Protein AF-A0A109JKJ8-F1 (afdb_monomer_lite)

Structure (mmCIF, N/CA/C/O backbone):
data_AF-A0A109JKJ8-F1
#
_entry.id   AF-A0A109JKJ8-F1
#
loop_
_atom_site.group_PDB
_atom_site.id
_atom_site.type_symbol
_atom_site.label_atom_id
_atom_site.label_alt_id
_atom_site.label_comp_id
_atom_site.label_asym_id
_atom_site.label_entity_id
_atom_site.label_seq_id
_atom_site.pdbx_PDB_ins_code
_atom_site.Cartn_x
_atom_site.Cartn_y
_atom_site.Cartn_z
_atom_site.occupancy
_atom_site.B_iso_or_equiv
_atom_site.auth_seq_id
_atom_site.auth_comp_id
_atom_site.auth_asym_id
_atom_site.auth_atom_id
_atom_site.pdbx_PDB_model_num
ATOM 1 N N . MET A 1 1 ? 55.356 -1.704 12.816 1.00 37.78 1 MET A N 1
ATOM 2 C CA . MET A 1 1 ? 54.574 -0.526 12.388 1.00 37.78 1 MET A CA 1
ATOM 3 C C . MET A 1 1 ? 53.367 -1.052 11.629 1.00 37.78 1 MET A C 1
ATOM 5 O O . MET A 1 1 ? 53.524 -1.443 10.485 1.00 37.78 1 MET A O 1
ATOM 9 N N . ASN A 1 2 ? 52.221 -1.186 12.303 1.00 32.44 2 ASN A N 1
ATOM 10 C CA . ASN A 1 2 ? 50.977 -1.665 11.695 1.00 32.44 2 ASN A CA 1
ATOM 11 C C . ASN A 1 2 ? 50.071 -0.460 11.459 1.00 32.44 2 ASN A C 1
ATOM 13 O O . ASN A 1 2 ? 49.594 0.146 12.419 1.00 32.44 2 ASN A O 1
ATOM 17 N N . GLU A 1 3 ? 49.855 -0.112 10.195 1.00 33.94 3 GLU A N 1
ATOM 18 C CA . GLU A 1 3 ? 48.839 0.861 9.819 1.00 33.94 3 GLU A CA 1
ATOM 19 C C . GLU A 1 3 ? 47.451 0.246 10.005 1.00 33.94 3 GLU A C 1
ATOM 21 O O . GLU A 1 3 ? 47.093 -0.778 9.423 1.00 33.94 3 GLU A O 1
ATOM 26 N N . ILE A 1 4 ? 46.676 0.888 10.873 1.00 39.47 4 ILE A N 1
ATOM 27 C CA . ILE A 1 4 ? 45.258 0.631 11.083 1.00 39.47 4 ILE A CA 1
ATOM 28 C C . ILE A 1 4 ? 44.526 1.108 9.827 1.00 39.47 4 ILE A C 1
ATOM 30 O O . ILE A 1 4 ? 44.371 2.310 9.607 1.00 39.47 4 ILE A O 1
ATOM 34 N N . ILE A 1 5 ? 44.055 0.166 9.012 1.00 39.09 5 ILE A N 1
ATOM 35 C CA . ILE A 1 5 ? 43.122 0.455 7.923 1.00 39.09 5 ILE A CA 1
ATOM 36 C C . ILE A 1 5 ? 41.800 0.899 8.563 1.00 39.09 5 ILE A C 1
ATOM 38 O O . ILE A 1 5 ? 41.065 0.096 9.140 1.00 39.09 5 ILE A O 1
ATOM 42 N N . LYS A 1 6 ? 41.513 2.203 8.499 1.00 33.84 6 LYS A N 1
ATOM 43 C CA . LYS A 1 6 ? 40.211 2.770 8.874 1.00 33.84 6 LYS A CA 1
ATOM 44 C C . LYS A 1 6 ? 39.132 2.270 7.899 1.00 33.84 6 LYS A C 1
ATOM 46 O O . LYS A 1 6 ? 39.390 2.234 6.697 1.00 33.84 6 LYS A O 1
ATOM 51 N N . PRO A 1 7 ? 37.922 1.929 8.375 1.00 37.66 7 PRO A N 1
ATOM 52 C CA . PRO A 1 7 ? 36.816 1.586 7.493 1.00 37.66 7 PRO A CA 1
ATOM 53 C C . PRO A 1 7 ? 36.375 2.821 6.694 1.00 37.66 7 PRO A C 1
ATOM 55 O O . PRO A 1 7 ? 36.112 3.882 7.259 1.00 37.66 7 PRO A O 1
ATOM 58 N N . ASP A 1 8 ? 36.317 2.659 5.373 1.00 34.94 8 ASP A N 1
ATOM 59 C CA . ASP A 1 8 ? 35.922 3.684 4.411 1.00 34.94 8 ASP A CA 1
ATOM 60 C C . ASP A 1 8 ? 34.455 4.108 4.625 1.00 34.94 8 ASP A C 1
ATOM 62 O O . ASP A 1 8 ? 33.538 3.285 4.723 1.00 34.94 8 ASP A O 1
ATOM 66 N N . ALA A 1 9 ? 34.236 5.420 4.705 1.00 41.25 9 ALA A N 1
ATOM 67 C CA . ALA A 1 9 ? 32.969 6.081 5.000 1.00 41.25 9 ALA A CA 1
ATOM 68 C C . ALA A 1 9 ? 32.065 6.169 3.757 1.00 41.25 9 ALA A C 1
ATOM 70 O O . ALA A 1 9 ? 31.588 7.241 3.383 1.00 41.25 9 ALA A O 1
ATOM 71 N N . ARG A 1 10 ? 31.813 5.038 3.087 1.00 37.16 10 ARG A N 1
ATOM 72 C CA . ARG A 1 10 ? 30.913 4.971 1.923 1.00 37.16 10 ARG A CA 1
ATOM 73 C C . ARG A 1 10 ? 29.751 4.022 2.183 1.00 37.16 10 ARG A C 1
ATOM 75 O O . ARG A 1 10 ? 29.852 2.807 2.018 1.00 37.16 10 ARG A O 1
ATOM 82 N N . GLY A 1 11 ? 28.616 4.615 2.561 1.00 41.53 11 GLY A N 1
ATOM 83 C CA . GLY A 1 11 ? 27.322 3.974 2.810 1.00 41.53 11 GLY A CA 1
ATOM 84 C C . GLY A 1 11 ? 26.803 3.132 1.639 1.00 41.53 11 GLY A C 1
ATOM 85 O O . GLY A 1 11 ? 26.003 3.579 0.818 1.00 41.53 11 GLY A O 1
ATOM 86 N N . THR A 1 12 ? 27.235 1.876 1.583 1.00 38.34 12 THR A N 1
ATOM 87 C CA . THR A 1 12 ? 26.863 0.913 0.534 1.00 38.34 12 THR A CA 1
ATOM 88 C C . THR A 1 12 ? 26.127 -0.320 1.063 1.00 38.34 12 THR A C 1
ATOM 90 O O . THR A 1 12 ? 25.851 -1.232 0.293 1.00 38.34 12 THR A O 1
ATOM 93 N N . ARG A 1 13 ? 25.701 -0.344 2.337 1.00 38.31 13 ARG A N 1
ATOM 94 C CA . ARG A 1 13 ? 25.023 -1.518 2.929 1.00 38.31 13 ARG A CA 1
ATOM 95 C C . ARG A 1 13 ? 23.485 -1.519 2.959 1.00 38.31 13 ARG A C 1
ATOM 97 O O . ARG A 1 13 ? 22.926 -2.548 3.299 1.00 38.31 13 ARG A O 1
ATOM 104 N N . ASN A 1 14 ? 22.780 -0.468 2.520 1.00 46.25 14 ASN A N 1
ATOM 105 C CA . ASN A 1 14 ? 21.317 -0.370 2.737 1.00 46.25 14 ASN A CA 1
ATOM 106 C C . ASN A 1 14 ? 20.405 -0.421 1.492 1.00 46.25 14 ASN A C 1
ATOM 108 O O . ASN A 1 14 ? 19.210 -0.173 1.607 1.00 46.25 14 ASN A O 1
ATOM 112 N N . ARG A 1 15 ? 20.899 -0.731 0.286 1.00 47.53 15 ARG A N 1
ATOM 113 C CA . ARG A 1 15 ? 20.090 -0.521 -0.942 1.00 47.53 15 ARG A CA 1
ATOM 114 C C . ARG A 1 15 ? 19.069 -1.627 -1.246 1.00 47.53 15 ARG A C 1
ATOM 116 O O . ARG A 1 15 ? 17.984 -1.318 -1.725 1.00 47.53 15 ARG A O 1
ATOM 123 N N . GLY A 1 16 ? 19.388 -2.886 -0.934 1.00 47.88 16 GLY A N 1
ATOM 124 C CA . GLY A 1 16 ? 18.454 -4.019 -1.047 1.00 47.88 16 GLY A CA 1
ATOM 125 C C . GLY A 1 16 ? 17.592 -4.235 0.203 1.00 47.88 16 GLY A C 1
ATOM 126 O O . GLY A 1 16 ? 16.450 -4.675 0.092 1.00 47.88 16 GLY A O 1
ATOM 127 N N . ALA A 1 17 ? 18.111 -3.859 1.378 1.00 55.38 17 ALA A N 1
ATOM 128 C CA . ALA A 1 17 ? 17.444 -4.036 2.669 1.00 55.38 17 ALA A CA 1
ATOM 129 C C . ALA A 1 17 ? 16.080 -3.333 2.720 1.00 55.38 17 ALA A C 1
ATOM 131 O O . ALA A 1 17 ? 15.092 -3.918 3.140 1.00 55.38 17 ALA A O 1
ATOM 132 N N . VAL A 1 18 ? 15.995 -2.125 2.163 1.00 56.38 18 VAL A N 1
ATOM 133 C CA . VAL A 1 18 ? 14.793 -1.288 2.233 1.00 56.38 18 VAL A CA 1
ATOM 134 C C . VAL A 1 18 ? 13.631 -1.827 1.383 1.00 56.38 18 VAL A C 1
ATOM 136 O O . VAL A 1 18 ? 12.467 -1.709 1.759 1.00 56.38 18 VAL A O 1
ATOM 139 N N . SER A 1 19 ? 13.917 -2.465 0.241 1.00 62.12 19 SER A N 1
ATOM 140 C CA . SER A 1 19 ? 12.878 -3.130 -0.562 1.00 62.12 19 SER A CA 1
ATOM 141 C C . SER A 1 19 ? 12.380 -4.405 0.126 1.00 62.12 19 SER A C 1
ATOM 143 O O . SER A 1 19 ? 11.178 -4.665 0.144 1.00 62.12 19 SER A O 1
ATOM 145 N N . VAL A 1 20 ? 13.291 -5.165 0.742 1.00 67.06 20 VAL A N 1
ATOM 146 C CA . VAL A 1 20 ? 12.973 -6.384 1.501 1.00 67.06 20 VAL A CA 1
ATOM 147 C C . VAL A 1 20 ? 12.171 -6.063 2.763 1.00 67.06 20 VAL A C 1
ATOM 149 O O . VAL A 1 20 ? 11.206 -6.766 3.057 1.00 67.06 20 VAL A O 1
ATOM 152 N N . GLU A 1 21 ? 12.499 -4.981 3.466 1.00 71.56 21 GLU A N 1
ATOM 153 C CA . GLU A 1 21 ? 11.750 -4.490 4.626 1.00 71.56 21 GLU A CA 1
ATOM 154 C C . GLU A 1 21 ? 10.317 -4.123 4.250 1.00 71.56 21 GLU A C 1
ATOM 156 O O . GLU A 1 21 ? 9.385 -4.629 4.867 1.00 71.56 21 GLU A O 1
ATOM 161 N N . LEU A 1 22 ? 10.116 -3.337 3.187 1.00 69.50 22 LEU A N 1
ATOM 162 C CA . LEU A 1 22 ? 8.772 -2.978 2.722 1.00 69.50 22 LEU A CA 1
ATOM 163 C C . LEU A 1 22 ? 7.962 -4.206 2.300 1.00 69.50 22 LEU A C 1
ATOM 165 O O . LEU A 1 22 ? 6.788 -4.320 2.635 1.00 69.50 22 LEU A O 1
ATOM 169 N N . ILE A 1 23 ? 8.590 -5.160 1.616 1.00 71.94 23 ILE A N 1
ATOM 170 C CA . ILE A 1 23 ? 7.959 -6.429 1.241 1.00 71.94 23 ILE A CA 1
ATOM 171 C C . ILE A 1 23 ? 7.540 -7.232 2.478 1.00 71.94 23 ILE A C 1
ATOM 173 O O . ILE A 1 23 ? 6.416 -7.733 2.541 1.00 71.94 23 ILE A O 1
ATOM 177 N N . THR A 1 24 ? 8.435 -7.344 3.456 1.00 75.88 24 THR A N 1
ATOM 178 C CA . THR A 1 24 ? 8.184 -8.049 4.716 1.00 75.88 24 THR A CA 1
ATOM 179 C C . THR A 1 24 ? 7.085 -7.349 5.506 1.00 75.88 24 THR A C 1
ATOM 181 O O . THR A 1 24 ? 6.214 -8.005 6.071 1.00 75.88 24 THR A O 1
ATOM 184 N N . MET A 1 25 ? 7.053 -6.017 5.475 1.00 70.50 25 MET A N 1
ATOM 185 C CA . MET A 1 25 ? 5.988 -5.220 6.065 1.00 70.50 25 MET A CA 1
ATOM 186 C C . MET A 1 25 ? 4.647 -5.443 5.373 1.00 70.50 25 MET A C 1
ATOM 188 O O . MET A 1 25 ? 3.661 -5.580 6.081 1.00 70.50 25 MET A O 1
ATOM 192 N N . VAL A 1 26 ? 4.574 -5.546 4.039 1.00 69.62 26 VAL A N 1
ATOM 193 C CA . VAL A 1 26 ? 3.322 -5.900 3.334 1.00 69.62 26 VAL A CA 1
ATOM 194 C C . VAL A 1 26 ? 2.861 -7.300 3.721 1.00 69.62 26 VAL A C 1
ATOM 196 O O . VAL A 1 26 ? 1.683 -7.513 3.978 1.00 69.62 26 VAL A O 1
ATOM 199 N N . GLN A 1 27 ? 3.772 -8.270 3.792 1.00 74.06 27 GLN A N 1
ATOM 200 C CA . GLN A 1 27 ? 3.423 -9.640 4.177 1.00 74.06 27 GLN A CA 1
ATOM 201 C C . GLN A 1 27 ? 2.948 -9.717 5.633 1.00 74.06 27 GLN A C 1
ATOM 203 O O . GLN A 1 27 ? 1.915 -10.326 5.908 1.00 74.06 27 GLN A O 1
ATOM 208 N N . SER A 1 28 ? 3.644 -9.030 6.540 1.00 69.44 28 SER A N 1
ATOM 209 C CA . SER A 1 28 ? 3.251 -8.882 7.942 1.00 69.44 28 SER A CA 1
ATOM 210 C C . SER A 1 28 ? 1.915 -8.147 8.067 1.00 69.44 28 SER A C 1
ATOM 212 O O . SER A 1 28 ? 1.028 -8.602 8.781 1.00 69.44 28 SER A O 1
ATOM 214 N N . ALA A 1 29 ? 1.709 -7.075 7.299 1.00 64.81 29 ALA A N 1
ATOM 215 C CA . ALA A 1 29 ? 0.446 -6.352 7.214 1.00 64.81 29 ALA A CA 1
ATOM 216 C C . ALA A 1 29 ? -0.676 -7.240 6.686 1.00 64.81 29 ALA A C 1
ATOM 218 O O . ALA A 1 29 ? -1.778 -7.198 7.208 1.00 64.81 29 ALA A O 1
ATOM 219 N N . ARG A 1 30 ? -0.422 -8.093 5.697 1.00 66.62 30 ARG A N 1
ATOM 220 C CA . ARG A 1 30 ? -1.420 -9.033 5.189 1.00 66.62 30 ARG A CA 1
ATOM 221 C C . ARG A 1 30 ? -1.788 -10.069 6.249 1.00 66.62 30 ARG A C 1
ATOM 223 O O . ARG A 1 30 ? -2.969 -10.267 6.504 1.00 66.62 30 ARG A O 1
ATOM 230 N N . GLN A 1 31 ? -0.808 -10.671 6.919 1.00 69.00 31 GLN A N 1
ATOM 231 C CA . GLN A 1 31 ? -1.043 -11.649 7.987 1.00 69.00 31 GLN A CA 1
ATOM 232 C C . GLN A 1 31 ? -1.769 -11.032 9.192 1.00 69.00 31 GLN A C 1
ATOM 234 O O . GLN A 1 31 ? -2.721 -11.614 9.712 1.00 69.00 31 GLN A O 1
ATOM 239 N N . LYS A 1 32 ? -1.366 -9.828 9.606 1.00 65.69 32 LYS A N 1
ATOM 240 C CA . LYS A 1 32 ? -2.006 -9.087 10.699 1.00 65.69 32 LYS A CA 1
ATOM 241 C C . LYS A 1 32 ? -3.366 -8.541 10.295 1.00 65.69 32 LYS A C 1
ATOM 243 O O . LYS A 1 32 ? -4.270 -8.552 11.116 1.00 65.69 32 LYS A O 1
ATOM 248 N N . SER A 1 33 ? -3.548 -8.147 9.035 1.00 57.25 33 SER A N 1
ATOM 249 C CA . SER A 1 33 ? -4.863 -7.829 8.487 1.00 57.25 33 SER A CA 1
ATOM 250 C C . SER A 1 33 ? -5.756 -9.047 8.558 1.00 57.25 33 SER A C 1
ATOM 252 O O . SER A 1 33 ? -6.855 -8.872 9.027 1.00 57.25 33 SER A O 1
ATOM 254 N N . TYR A 1 34 ? -5.316 -10.260 8.206 1.00 60.22 34 TYR A N 1
ATOM 255 C CA . TYR A 1 34 ? -6.143 -11.464 8.375 1.00 60.22 34 TYR A CA 1
ATOM 256 C C . TYR A 1 34 ? -6.543 -11.714 9.839 1.00 60.22 34 TYR A C 1
ATOM 258 O O . TYR A 1 34 ? -7.679 -12.102 10.112 1.00 60.22 34 TYR A O 1
ATOM 266 N N . TRP A 1 35 ? -5.641 -11.435 10.782 1.00 54.84 35 TRP A N 1
ATOM 267 C CA . TRP A 1 35 ? -5.928 -11.484 12.220 1.00 54.84 35 TRP A CA 1
ATOM 268 C C . TRP A 1 35 ? -6.951 -10.428 12.666 1.00 54.84 35 TRP A C 1
ATOM 270 O O . TRP A 1 35 ? -7.877 -10.737 13.410 1.00 54.84 35 TRP A O 1
ATOM 280 N N . VAL A 1 36 ? -6.830 -9.198 12.162 1.00 55.62 36 VAL A N 1
ATOM 281 C CA . VAL A 1 36 ? -7.806 -8.111 12.358 1.00 55.62 36 VAL A CA 1
ATOM 282 C C . VAL A 1 36 ? -9.098 -8.385 11.560 1.00 55.62 36 VAL A C 1
ATOM 284 O O . VAL A 1 36 ? -10.181 -7.960 11.947 1.00 55.62 36 VAL A O 1
ATOM 287 N N . SER A 1 37 ? -9.030 -9.145 10.469 1.00 53.09 37 SER A N 1
ATOM 288 C CA . SER A 1 37 ? -10.119 -9.357 9.521 1.00 53.09 37 SER A CA 1
ATOM 289 C C . SER A 1 37 ? -11.220 -10.233 10.099 1.00 53.09 37 SER A C 1
ATOM 291 O O . SER A 1 37 ? -12.391 -9.890 10.034 1.00 53.09 37 SER A O 1
ATOM 293 N N . SER A 1 38 ? -10.889 -11.366 10.709 1.00 53.62 38 SER A N 1
ATOM 294 C CA . SER A 1 38 ? -11.935 -12.358 11.000 1.00 53.62 38 SER A CA 1
ATOM 295 C C . SER A 1 38 ? -12.877 -11.969 12.151 1.00 53.62 38 SER A C 1
ATOM 297 O O . SER A 1 38 ? -14.026 -12.408 12.166 1.00 53.62 38 SER A O 1
ATOM 299 N N . ARG A 1 39 ? -12.436 -11.123 13.095 1.00 49.81 39 ARG A N 1
ATOM 300 C CA . ARG A 1 39 ? -13.266 -10.647 14.223 1.00 49.81 39 ARG A CA 1
ATOM 301 C C . ARG A 1 39 ? -13.565 -9.149 14.171 1.00 49.81 39 ARG A C 1
ATOM 303 O O . ARG A 1 39 ? -14.730 -8.762 14.193 1.00 49.81 39 ARG A O 1
ATOM 310 N N . LEU A 1 40 ? -12.543 -8.309 14.005 1.00 52.91 40 LEU A N 1
ATOM 311 C CA . LEU A 1 40 ? -12.707 -6.853 13.966 1.00 52.91 40 LEU A CA 1
ATOM 312 C C . LEU A 1 40 ? -13.311 -6.352 12.641 1.00 52.91 40 LEU A C 1
ATOM 314 O O . LEU A 1 40 ? -13.981 -5.331 12.669 1.00 52.91 40 LEU A O 1
ATOM 318 N N . GLN A 1 41 ? -13.165 -7.025 11.490 1.00 53.44 41 GLN A N 1
ATOM 319 C CA . GLN A 1 41 ? -13.802 -6.575 10.229 1.00 53.44 41 GLN A CA 1
ATOM 320 C C . GLN A 1 41 ? -15.313 -6.818 10.228 1.00 53.44 41 GLN A C 1
ATOM 322 O O . GLN A 1 41 ? -16.064 -5.941 9.808 1.00 53.44 41 GLN A O 1
ATOM 327 N N . ASN A 1 42 ? -15.776 -7.938 10.789 1.00 49.28 42 ASN A N 1
ATOM 328 C CA . ASN A 1 42 ? -17.211 -8.179 10.962 1.00 49.28 42 ASN A CA 1
ATOM 329 C C . ASN A 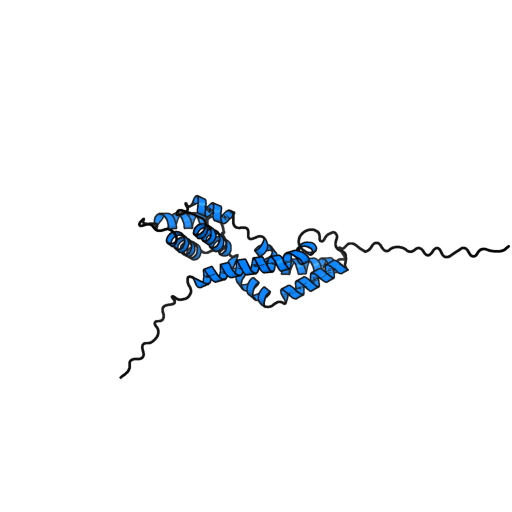1 42 ? -17.860 -7.119 11.871 1.00 49.28 42 ASN A C 1
ATOM 331 O O . ASN A 1 42 ? -18.967 -6.664 11.588 1.00 49.28 42 ASN A O 1
ATOM 335 N N . CYS A 1 43 ? -17.143 -6.654 12.900 1.00 48.38 43 CYS A N 1
ATOM 336 C CA . CYS A 1 43 ? -17.644 -5.624 13.809 1.00 48.38 43 CYS A CA 1
ATOM 337 C C . CYS A 1 43 ? -17.378 -4.178 13.359 1.00 48.38 43 CYS A C 1
ATOM 339 O O . CYS A 1 43 ? -18.149 -3.302 13.718 1.00 48.38 43 CYS A O 1
ATOM 341 N N . LEU A 1 44 ? -16.307 -3.883 12.611 1.00 53.22 44 LEU A N 1
ATOM 342 C CA . LEU A 1 44 ? -15.863 -2.506 12.320 1.00 53.22 44 LEU A CA 1
ATOM 343 C C . LEU A 1 44 ? -15.980 -2.088 10.852 1.00 53.22 44 LEU A C 1
ATOM 345 O O . LEU A 1 44 ? -15.839 -0.897 10.573 1.00 53.22 44 LEU A O 1
ATOM 349 N N . MET A 1 45 ? -16.159 -3.017 9.907 1.00 51.62 45 MET A N 1
ATOM 350 C CA . MET A 1 45 ? -15.990 -2.705 8.481 1.00 51.62 45 MET A CA 1
ATOM 351 C C . MET A 1 45 ? -17.253 -2.717 7.631 1.00 51.62 45 MET A C 1
ATOM 353 O O . MET A 1 45 ? -17.248 -1.986 6.648 1.00 51.62 45 MET A O 1
ATOM 357 N N . GLU A 1 46 ? -18.319 -3.453 7.970 1.00 50.25 46 GLU A N 1
ATOM 358 C CA . GLU A 1 46 ? -19.447 -3.553 7.022 1.00 50.25 46 GLU A CA 1
ATOM 359 C C . GLU A 1 46 ? -20.863 -3.415 7.593 1.00 50.25 46 GLU A C 1
ATOM 361 O O . GLU A 1 46 ? -21.737 -3.024 6.825 1.00 50.25 46 GLU A O 1
ATOM 366 N N . ARG A 1 47 ? -21.145 -3.662 8.885 1.00 51.38 47 ARG A N 1
ATOM 367 C CA . ARG A 1 47 ? -22.535 -3.603 9.413 1.00 51.38 47 ARG A CA 1
ATOM 368 C C . ARG A 1 47 ? -22.648 -3.222 10.891 1.00 51.38 47 ARG A C 1
ATOM 370 O O . ARG A 1 47 ? -23.238 -3.933 11.701 1.00 51.38 47 ARG A O 1
ATOM 377 N N . THR A 1 48 ? -22.057 -2.094 11.271 1.00 53.09 48 THR A N 1
ATOM 378 C CA . THR A 1 48 ? -22.142 -1.596 12.657 1.00 53.09 48 THR A CA 1
ATOM 379 C C . THR A 1 48 ? -23.554 -1.133 13.047 1.00 53.09 48 THR A C 1
ATOM 381 O O . THR A 1 48 ? -23.859 -0.995 14.225 1.00 53.09 48 THR A O 1
ATOM 384 N N . ASP A 1 49 ? -24.437 -0.878 12.085 1.00 57.91 49 ASP A N 1
ATOM 385 C CA . ASP A 1 49 ? -25.854 -0.513 12.241 1.00 57.91 49 ASP A CA 1
ATOM 386 C C . ASP A 1 49 ? -26.714 -1.589 12.929 1.00 57.91 49 ASP A C 1
ATOM 388 O O . ASP A 1 49 ? -27.800 -1.281 13.412 1.00 57.91 49 ASP A O 1
ATOM 392 N N . ARG A 1 50 ? -26.229 -2.834 13.027 1.00 64.19 50 ARG A N 1
ATOM 393 C CA . ARG A 1 50 ? -26.986 -3.964 13.597 1.00 64.19 50 ARG A CA 1
ATOM 394 C C . ARG A 1 50 ? -26.382 -4.564 14.864 1.00 64.19 50 ARG A C 1
ATOM 396 O O . ARG A 1 50 ? -26.877 -5.585 15.337 1.00 64.19 50 ARG A O 1
ATOM 403 N N . LEU A 1 51 ? -25.320 -3.962 15.393 1.00 71.31 51 LEU A N 1
ATOM 404 C CA . LEU A 1 51 ? -24.616 -4.503 16.552 1.00 71.31 51 LEU A CA 1
ATOM 405 C C . LEU A 1 51 ? -25.309 -4.113 17.857 1.00 71.31 51 LEU A C 1
ATOM 407 O O . LEU A 1 51 ? -25.827 -3.002 18.008 1.00 71.31 51 LEU A O 1
ATOM 411 N N . ARG A 1 52 ? -25.293 -5.044 18.807 1.00 79.12 52 ARG A N 1
ATOM 412 C CA . ARG A 1 52 ? -25.721 -4.844 20.192 1.00 79.12 52 ARG A CA 1
ATOM 413 C C . ARG A 1 52 ? -24.624 -4.140 20.981 1.00 79.12 52 ARG A C 1
ATOM 415 O O . ARG A 1 52 ? -23.445 -4.197 20.638 1.00 79.12 52 ARG A O 1
ATOM 422 N N . GLU A 1 53 ? -25.000 -3.559 22.114 1.00 83.38 53 GLU A N 1
ATOM 423 C CA . GLU A 1 53 ? -24.058 -2.881 23.010 1.00 83.38 53 GLU A CA 1
ATOM 424 C C . GLU A 1 53 ? -22.860 -3.761 23.417 1.00 83.38 53 GLU A C 1
ATOM 426 O O . GLU A 1 53 ? -21.710 -3.325 23.377 1.00 83.38 53 GLU A O 1
ATOM 431 N N . SER A 1 54 ? -23.120 -5.022 23.775 1.00 81.56 54 SER A N 1
ATOM 432 C CA . SER A 1 54 ? -22.081 -5.988 24.162 1.00 81.56 54 SER A CA 1
ATOM 433 C C . SER A 1 54 ? -21.076 -6.262 23.039 1.00 81.56 54 SER A C 1
ATOM 435 O O . SER A 1 54 ? -19.878 -6.376 23.297 1.00 81.56 54 SER A O 1
ATOM 437 N N . GLU A 1 55 ? -21.539 -6.295 21.790 1.00 79.06 55 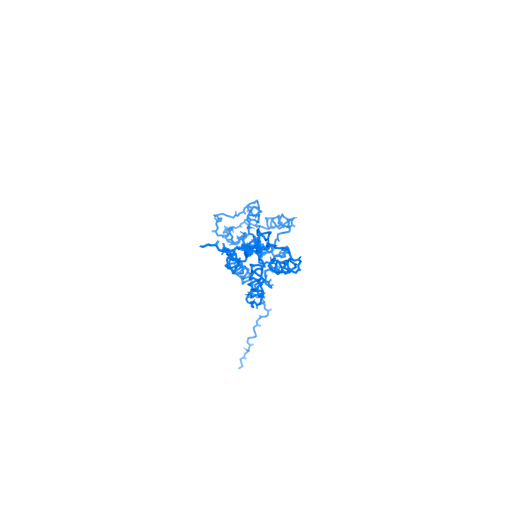GLU A N 1
ATOM 438 C CA . GLU A 1 55 ? -20.707 -6.521 20.607 1.00 79.06 55 GLU A CA 1
ATOM 439 C C . GLU A 1 55 ? -19.844 -5.293 20.302 1.00 79.06 55 GLU A C 1
ATOM 441 O O . GLU A 1 55 ? -18.657 -5.433 20.007 1.00 79.06 55 GLU A O 1
ATOM 446 N N . LEU A 1 56 ? -20.395 -4.083 20.462 1.00 78.81 56 LEU A N 1
ATOM 447 C CA . LEU A 1 56 ? -19.627 -2.840 20.342 1.00 78.81 56 LEU A CA 1
ATOM 448 C C . LEU A 1 56 ? -18.537 -2.742 21.414 1.00 78.81 56 LEU A C 1
ATOM 450 O O . LEU A 1 56 ? -17.397 -2.408 21.098 1.00 78.81 56 LEU A O 1
ATOM 454 N N . ARG A 1 57 ? -18.856 -3.072 22.672 1.00 83.94 57 ARG A N 1
ATOM 455 C CA . ARG A 1 57 ? -17.873 -3.098 23.769 1.00 83.94 57 ARG A CA 1
ATOM 456 C C . ARG A 1 57 ? -16.763 -4.119 23.511 1.00 83.94 57 ARG A C 1
ATOM 458 O O . ARG A 1 57 ? -15.593 -3.790 23.695 1.00 83.94 57 ARG A O 1
ATOM 465 N N . SER A 1 58 ? -17.111 -5.316 23.033 1.00 82.12 58 SER A N 1
ATOM 466 C CA . SER A 1 58 ? -16.129 -6.341 22.648 1.00 82.12 58 SER A CA 1
ATOM 467 C C . SER A 1 58 ? -15.222 -5.850 21.518 1.00 82.12 58 SER A C 1
ATOM 469 O O . SER A 1 58 ? -14.004 -5.990 21.599 1.00 82.12 58 SER A O 1
ATOM 471 N N . ALA A 1 59 ? -15.792 -5.208 20.493 1.00 78.06 59 ALA A N 1
ATOM 472 C CA . ALA A 1 59 ? -15.033 -4.669 19.368 1.00 78.06 59 ALA A CA 1
ATOM 473 C C . ALA A 1 59 ? -14.076 -3.537 19.780 1.00 78.06 59 ALA A C 1
ATOM 475 O O . ALA A 1 59 ? -12.958 -3.466 19.270 1.00 78.06 59 ALA A O 1
ATOM 476 N N . ILE A 1 60 ? -14.483 -2.669 20.714 1.00 84.00 60 ILE A N 1
ATOM 477 C CA . ILE A 1 60 ? -13.602 -1.636 21.280 1.00 84.00 60 ILE A CA 1
ATOM 478 C C . ILE A 1 60 ? -12.436 -2.291 22.017 1.00 84.00 60 ILE A C 1
ATOM 480 O O . ILE A 1 60 ? -11.294 -1.951 21.731 1.00 84.00 60 ILE A O 1
ATOM 484 N N . ALA A 1 61 ? -12.706 -3.248 22.908 1.00 85.06 61 ALA A N 1
ATOM 485 C CA . ALA A 1 61 ? -11.669 -3.905 23.700 1.00 85.06 61 ALA A CA 1
ATOM 486 C C . ALA A 1 61 ? -10.640 -4.638 22.821 1.00 85.06 61 ALA A C 1
ATOM 488 O O . ALA A 1 61 ? -9.434 -4.488 23.016 1.00 85.06 61 ALA A O 1
ATOM 489 N N . GLU A 1 62 ? -11.098 -5.381 21.810 1.00 81.56 62 GLU A N 1
ATOM 490 C CA . GLU A 1 62 ? -10.215 -6.054 20.850 1.00 81.56 62 GLU A CA 1
ATOM 491 C C . GLU A 1 62 ? -9.406 -5.053 20.013 1.00 81.56 62 GLU A C 1
ATOM 493 O O . GLU A 1 62 ? -8.208 -5.241 19.786 1.00 81.56 62 GLU A O 1
ATOM 498 N N . GLY A 1 63 ? -10.046 -3.966 19.576 1.00 80.81 63 GLY A N 1
ATOM 499 C CA . GLY A 1 63 ? -9.391 -2.896 18.835 1.00 80.81 63 GLY A CA 1
ATOM 500 C C . GLY A 1 63 ? -8.311 -2.206 19.664 1.00 80.81 63 GLY A C 1
ATOM 501 O O . GLY A 1 63 ? -7.187 -2.054 19.195 1.00 80.81 63 GLY A O 1
ATOM 502 N N . GLU A 1 64 ? -8.612 -1.839 20.908 1.00 86.44 64 GLU A N 1
ATOM 503 C CA . GLU A 1 64 ? -7.670 -1.201 21.833 1.00 86.44 64 GLU A CA 1
ATOM 504 C C . GLU A 1 64 ? -6.505 -2.126 22.197 1.00 86.44 64 GLU A C 1
ATOM 506 O O . GLU A 1 64 ? -5.361 -1.672 22.205 1.00 86.44 64 GLU A O 1
ATOM 511 N N . ALA A 1 65 ? -6.751 -3.424 22.394 1.00 84.19 65 ALA A N 1
ATOM 512 C CA . ALA A 1 65 ? -5.688 -4.406 22.602 1.00 84.19 65 ALA A CA 1
ATOM 513 C C . ALA A 1 65 ? -4.728 -4.477 21.401 1.00 84.19 65 ALA A C 1
ATOM 515 O O . ALA A 1 65 ? -3.511 -4.548 21.574 1.00 84.19 65 ALA A O 1
ATOM 516 N N . MET A 1 66 ? -5.257 -4.398 20.175 1.00 81.44 66 MET A N 1
ATOM 517 C CA . MET A 1 66 ? -4.436 -4.358 18.963 1.00 81.44 66 MET A CA 1
ATOM 518 C C . MET A 1 66 ? -3.672 -3.036 18.829 1.00 81.44 66 MET A C 1
ATOM 520 O O . MET A 1 66 ? -2.494 -3.042 18.479 1.00 81.44 66 MET A O 1
ATOM 524 N N . LEU A 1 67 ? -4.304 -1.902 19.143 1.00 84.50 67 LEU A N 1
ATOM 525 C CA . LEU A 1 67 ? -3.631 -0.601 19.160 1.00 84.50 67 LEU A CA 1
ATOM 526 C C . LEU A 1 67 ? -2.523 -0.548 20.224 1.00 84.50 67 LEU A C 1
ATOM 528 O O . LEU A 1 67 ? -1.502 0.091 19.994 1.00 84.50 67 LEU A O 1
ATOM 532 N N . ALA A 1 68 ? -2.680 -1.231 21.357 1.00 84.75 68 ALA A N 1
ATOM 533 C CA . ALA A 1 68 ? -1.656 -1.324 22.397 1.00 84.75 68 ALA A CA 1
ATOM 534 C C . ALA A 1 68 ? -0.503 -2.284 22.040 1.00 84.75 68 ALA A C 1
ATOM 536 O O . ALA A 1 68 ? 0.546 -2.251 22.680 1.00 84.75 68 ALA A O 1
ATOM 537 N N . ASN A 1 69 ? -0.663 -3.132 21.019 1.00 83.81 69 ASN A N 1
ATOM 538 C CA . ASN A 1 69 ? 0.361 -4.086 20.611 1.00 83.81 69 ASN A CA 1
ATOM 539 C C . ASN A 1 69 ? 1.570 -3.369 19.975 1.00 83.81 69 ASN A C 1
ATOM 541 O O . ASN A 1 69 ? 1.455 -2.713 18.936 1.00 83.81 69 ASN A O 1
ATOM 545 N N . GLU A 1 70 ? 2.758 -3.545 20.561 1.00 84.06 70 GLU A N 1
ATOM 546 C CA . GLU A 1 70 ? 3.985 -2.893 20.085 1.00 84.06 70 GLU A CA 1
ATOM 547 C C . GLU A 1 70 ? 4.342 -3.243 18.639 1.00 84.06 70 GLU A C 1
ATOM 549 O O . GLU A 1 70 ? 4.814 -2.393 17.883 1.00 8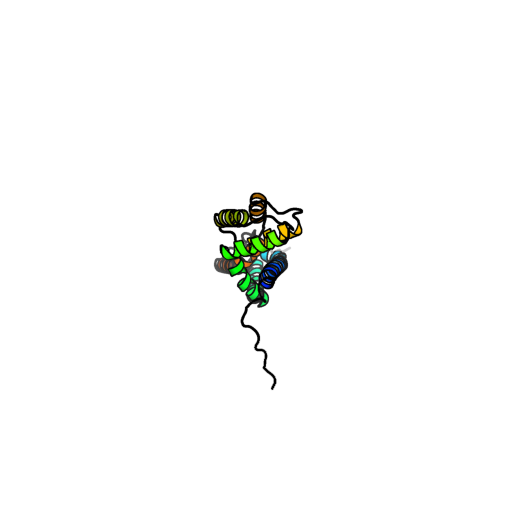4.06 70 GLU A O 1
ATOM 554 N N . GLU A 1 71 ? 4.126 -4.486 18.217 1.00 76.88 71 GLU A N 1
ATOM 555 C CA . GLU A 1 71 ? 4.447 -4.879 16.853 1.00 76.88 71 GLU A CA 1
ATOM 556 C C . GLU A 1 71 ? 3.494 -4.251 15.834 1.00 76.88 71 GLU A C 1
ATOM 558 O O . GLU A 1 71 ? 3.890 -3.999 14.695 1.00 76.88 71 GLU A O 1
ATOM 563 N N . TYR A 1 72 ? 2.233 -4.027 16.213 1.00 79.38 72 TYR A N 1
ATOM 564 C CA . TYR A 1 72 ? 1.285 -3.279 15.393 1.00 79.38 72 TYR A CA 1
ATOM 565 C C . TYR A 1 72 ? 1.707 -1.809 15.285 1.00 79.38 72 TYR A C 1
ATOM 567 O O . TYR A 1 72 ? 1.720 -1.261 14.183 1.00 79.38 72 TYR A O 1
ATOM 575 N N . GLN A 1 73 ? 2.148 -1.195 16.385 1.00 82.75 73 GLN A N 1
ATOM 576 C CA . GLN A 1 73 ? 2.668 0.176 16.380 1.00 82.75 73 GLN A CA 1
ATOM 577 C C . GLN A 1 73 ? 3.914 0.325 15.499 1.00 82.75 73 GLN A C 1
ATOM 579 O O . GLN A 1 73 ? 3.979 1.232 14.667 1.00 82.75 73 GLN A O 1
ATOM 584 N N . ARG A 1 74 ? 4.875 -0.603 15.599 1.00 81.69 74 ARG A N 1
ATOM 585 C CA . ARG A 1 74 ? 6.059 -0.630 14.720 1.00 81.69 74 ARG A CA 1
ATOM 586 C C . ARG A 1 74 ? 5.665 -0.798 13.252 1.00 81.69 74 ARG A C 1
ATOM 588 O O . ARG A 1 74 ? 6.202 -0.106 12.389 1.00 81.69 74 ARG A O 1
ATOM 595 N N . LEU A 1 75 ? 4.698 -1.672 12.966 1.00 79.44 75 LEU A N 1
ATOM 596 C CA . LEU A 1 75 ? 4.186 -1.861 11.612 1.00 79.44 75 LEU A CA 1
ATOM 597 C C . LEU A 1 75 ? 3.530 -0.579 11.072 1.00 79.44 75 LEU A C 1
ATOM 599 O O . LEU A 1 75 ? 3.831 -0.175 9.951 1.00 79.44 75 LEU A O 1
ATOM 603 N N . LEU A 1 76 ? 2.676 0.088 11.854 1.00 82.81 76 LEU A N 1
ATOM 604 C CA . LEU A 1 76 ? 2.054 1.358 11.468 1.00 82.81 76 LEU A CA 1
ATOM 605 C C . LEU A 1 76 ? 3.089 2.452 11.198 1.00 82.81 76 LEU A C 1
ATOM 607 O O . LEU A 1 76 ? 2.956 3.186 10.215 1.00 82.81 76 LEU A O 1
ATOM 611 N N . ALA A 1 77 ? 4.107 2.556 12.054 1.00 84.69 77 ALA A N 1
ATOM 612 C CA . ALA A 1 77 ? 5.177 3.536 11.913 1.00 84.69 77 ALA A CA 1
ATOM 613 C C . ALA A 1 77 ? 5.938 3.369 10.591 1.00 84.69 77 ALA A C 1
ATOM 615 O O . ALA A 1 77 ? 6.317 4.366 9.986 1.00 84.69 77 ALA A O 1
ATOM 616 N N . GLY A 1 78 ? 6.101 2.134 10.106 1.00 82.00 78 GLY A N 1
ATOM 617 C CA . GLY A 1 78 ? 6.673 1.869 8.786 1.00 82.00 78 GLY A CA 1
ATOM 618 C C . GLY A 1 78 ? 5.673 2.028 7.631 1.00 82.00 78 GLY A C 1
ATOM 619 O O . GLY A 1 78 ? 6.030 2.531 6.566 1.00 82.00 78 GLY A O 1
ATOM 620 N N . LEU A 1 79 ? 4.418 1.598 7.798 1.00 83.62 79 LEU A N 1
ATOM 621 C CA . LEU A 1 79 ? 3.425 1.615 6.715 1.00 83.62 79 LEU A CA 1
ATOM 622 C C . LEU A 1 79 ? 3.020 3.033 6.315 1.00 83.62 79 LEU A C 1
ATOM 624 O O . LEU A 1 79 ? 2.846 3.293 5.127 1.00 83.62 79 LEU A O 1
ATOM 628 N N . LYS A 1 80 ? 2.896 3.953 7.279 1.00 84.69 80 LYS A N 1
ATOM 629 C CA . LYS A 1 80 ? 2.550 5.358 7.015 1.00 84.69 80 LYS A CA 1
ATOM 630 C C . LYS A 1 80 ? 3.496 6.023 6.002 1.00 84.69 80 LYS A C 1
ATOM 632 O O . LYS A 1 80 ? 3.001 6.461 4.965 1.00 84.69 80 LYS A O 1
ATOM 637 N N . PRO A 1 81 ? 4.826 6.064 6.217 1.00 84.62 81 PRO A N 1
ATOM 638 C CA . PRO A 1 81 ? 5.747 6.634 5.238 1.00 84.62 81 PRO A CA 1
ATOM 639 C C . PRO A 1 81 ? 5.819 5.803 3.952 1.00 84.62 81 PRO A C 1
ATOM 641 O O . PRO A 1 81 ? 6.022 6.363 2.882 1.00 84.62 81 PRO A O 1
ATOM 644 N N . ALA A 1 82 ? 5.604 4.485 4.009 1.00 85.06 82 ALA A N 1
ATOM 645 C CA . ALA A 1 82 ? 5.557 3.654 2.806 1.00 85.06 82 ALA A CA 1
ATOM 646 C C . ALA A 1 82 ? 4.347 3.956 1.901 1.00 85.06 82 ALA A C 1
ATOM 648 O O . ALA A 1 82 ? 4.412 3.737 0.691 1.00 85.06 82 ALA A O 1
ATOM 649 N N . CYS A 1 83 ? 3.249 4.452 2.474 1.00 87.19 83 CYS A N 1
ATOM 650 C CA . CYS A 1 83 ? 2.055 4.856 1.734 1.00 87.19 83 CYS A CA 1
ATOM 651 C C . CYS A 1 83 ? 2.131 6.291 1.196 1.00 87.19 83 CYS A C 1
ATOM 653 O O . CYS A 1 83 ? 1.260 6.676 0.419 1.00 87.19 83 CYS A O 1
ATOM 655 N N . ALA A 1 84 ? 3.152 7.067 1.573 1.00 87.31 84 ALA A N 1
ATOM 656 C CA . ALA A 1 84 ? 3.385 8.381 0.991 1.00 87.31 84 ALA A CA 1
ATOM 657 C C . ALA A 1 84 ? 3.704 8.270 -0.508 1.00 87.31 84 ALA A C 1
ATOM 659 O O . ALA A 1 84 ? 4.199 7.235 -0.977 1.00 87.31 84 ALA A O 1
ATOM 660 N N . ALA A 1 85 ? 3.415 9.348 -1.243 1.00 90.19 85 ALA A N 1
ATOM 661 C CA . ALA A 1 85 ? 3.783 9.467 -2.648 1.00 90.19 85 ALA A CA 1
ATOM 662 C C . ALA A 1 85 ? 5.295 9.271 -2.803 1.00 90.19 85 ALA A C 1
ATOM 664 O O . ALA A 1 85 ? 6.089 9.842 -2.051 1.00 90.19 85 ALA A O 1
ATOM 665 N N . ALA A 1 86 ? 5.681 8.429 -3.753 1.00 90.88 86 ALA A N 1
ATOM 666 C CA . ALA A 1 86 ? 7.077 8.143 -4.005 1.00 90.88 86 ALA A CA 1
ATOM 667 C C . ALA A 1 86 ? 7.766 9.325 -4.683 1.00 90.88 86 ALA A C 1
ATOM 669 O O . ALA A 1 86 ? 7.218 9.982 -5.566 1.00 90.88 86 ALA A O 1
ATOM 670 N N . THR A 1 87 ? 9.012 9.560 -4.299 1.00 90.50 87 THR A N 1
ATOM 671 C CA . THR A 1 87 ? 9.857 10.564 -4.944 1.00 90.50 87 THR A CA 1
ATOM 672 C C . THR A 1 87 ? 10.377 10.058 -6.291 1.00 90.50 87 THR A C 1
ATOM 674 O O . THR A 1 87 ? 10.560 8.856 -6.497 1.00 90.50 87 THR A O 1
ATOM 677 N N . SER A 1 88 ? 10.732 10.968 -7.203 1.00 90.12 88 SER A N 1
ATOM 678 C CA . SER A 1 88 ? 11.361 10.595 -8.482 1.00 90.12 88 SER A CA 1
ATOM 679 C C . SER A 1 88 ? 12.656 9.798 -8.294 1.00 90.12 88 SER A C 1
ATOM 681 O O . SER A 1 88 ? 12.973 8.932 -9.106 1.00 90.12 88 SER A O 1
ATOM 683 N N . ALA A 1 89 ? 13.400 10.056 -7.212 1.00 89.62 89 ALA A N 1
ATOM 684 C CA . ALA A 1 89 ? 14.594 9.293 -6.861 1.00 89.62 89 ALA A CA 1
ATOM 685 C C . ALA A 1 89 ? 14.256 7.833 -6.512 1.00 89.62 89 ALA A C 1
ATOM 687 O O . ALA A 1 89 ? 14.931 6.915 -6.977 1.00 89.62 89 ALA A O 1
ATOM 688 N N . GLU A 1 90 ? 13.187 7.607 -5.748 1.00 89.69 90 GLU A N 1
ATOM 689 C CA . GLU A 1 90 ? 12.708 6.263 -5.417 1.00 89.69 90 GLU A CA 1
ATOM 690 C C . GLU A 1 90 ? 12.158 5.537 -6.646 1.00 89.69 90 GLU A C 1
ATOM 692 O O . GLU A 1 90 ? 12.457 4.357 -6.826 1.00 89.69 90 GLU A O 1
ATOM 697 N N . ILE A 1 91 ? 11.427 6.231 -7.526 1.00 92.50 91 ILE A N 1
ATOM 698 C CA . ILE A 1 91 ? 10.944 5.669 -8.798 1.00 92.50 91 ILE A CA 1
ATOM 699 C C . ILE A 1 91 ? 12.132 5.210 -9.652 1.00 92.50 91 ILE A C 1
ATOM 701 O O . ILE A 1 91 ? 12.193 4.042 -10.040 1.00 92.50 91 ILE A O 1
ATOM 705 N N . LYS A 1 92 ? 13.124 6.087 -9.872 1.00 91.44 92 LYS A N 1
ATOM 706 C CA . LYS A 1 92 ? 14.363 5.763 -10.604 1.00 91.44 92 LYS A CA 1
ATOM 707 C C . LYS A 1 92 ? 15.084 4.565 -9.997 1.00 91.44 92 LYS A C 1
ATOM 709 O O . LYS A 1 92 ? 15.506 3.664 -10.719 1.00 91.44 92 LYS A O 1
ATOM 714 N N . GLN A 1 93 ? 15.199 4.528 -8.672 1.00 89.38 93 GLN A N 1
ATOM 715 C CA . GLN A 1 93 ? 15.833 3.418 -7.970 1.00 89.38 93 GLN A CA 1
ATOM 716 C C . GLN A 1 93 ? 15.093 2.096 -8.214 1.00 89.38 93 GLN A C 1
ATOM 718 O O . GLN A 1 93 ? 15.728 1.084 -8.518 1.00 89.38 93 GLN A O 1
ATOM 723 N N . GLN A 1 94 ? 13.765 2.080 -8.072 1.00 90.00 94 GLN A N 1
ATOM 724 C CA . GLN A 1 94 ? 12.972 0.869 -8.282 1.00 90.00 94 GLN A CA 1
ATOM 725 C C . GLN A 1 94 ? 13.023 0.416 -9.744 1.00 90.00 94 GLN A C 1
ATOM 727 O O . GLN A 1 94 ? 13.189 -0.781 -9.986 1.00 90.00 94 GLN A O 1
ATOM 732 N N . LEU A 1 95 ? 12.953 1.349 -10.698 1.00 91.25 95 LEU A N 1
ATOM 733 C CA . LEU A 1 95 ? 13.088 1.065 -12.129 1.00 91.25 95 LEU A CA 1
ATOM 734 C C . LEU A 1 95 ? 14.449 0.446 -12.433 1.00 91.25 95 LEU A C 1
ATOM 736 O O . LEU A 1 95 ? 14.509 -0.586 -13.089 1.00 91.25 95 LEU A O 1
ATOM 740 N N . GLY A 1 96 ? 15.533 0.997 -11.885 1.00 89.12 96 GLY A N 1
ATOM 741 C CA . GLY A 1 96 ? 16.867 0.415 -12.035 1.00 89.12 96 GLY A CA 1
ATOM 742 C C . GLY A 1 96 ? 16.920 -1.038 -11.556 1.00 89.12 96 GLY A C 1
ATOM 743 O O . GLY A 1 96 ? 17.408 -1.909 -12.270 1.00 89.12 96 GLY A O 1
ATOM 744 N N . MET A 1 97 ? 16.346 -1.338 -10.387 1.00 88.44 97 MET A N 1
ATOM 745 C CA . MET A 1 97 ? 16.280 -2.718 -9.884 1.00 88.44 97 MET A CA 1
ATOM 746 C C . MET A 1 97 ? 15.391 -3.632 -10.732 1.00 88.44 97 MET A C 1
ATOM 748 O O . MET A 1 97 ? 15.676 -4.821 -10.839 1.00 88.44 97 MET A O 1
ATOM 752 N N . LEU A 1 98 ? 14.298 -3.113 -11.297 1.00 90.69 98 LEU A N 1
ATOM 753 C CA . LEU A 1 98 ? 13.444 -3.851 -12.228 1.00 90.69 98 LEU A CA 1
ATOM 754 C C . LEU A 1 98 ? 14.216 -4.201 -13.503 1.00 90.69 98 LEU A C 1
ATOM 756 O O . LEU A 1 98 ? 14.264 -5.365 -13.877 1.00 90.69 98 LEU A O 1
ATOM 760 N N . LEU A 1 99 ? 14.856 -3.215 -14.127 1.00 89.44 99 LEU A N 1
ATOM 761 C CA . LEU A 1 99 ? 15.563 -3.376 -15.395 1.00 89.44 99 LEU A CA 1
ATOM 762 C C . LEU A 1 99 ? 16.787 -4.286 -15.267 1.00 89.44 99 LEU A C 1
ATOM 764 O O . LEU A 1 99 ? 17.016 -5.106 -16.150 1.00 89.44 99 LEU A O 1
ATOM 768 N N . LEU A 1 100 ? 17.516 -4.218 -14.148 1.00 87.44 100 LEU A N 1
ATOM 769 C CA . LEU A 1 100 ? 18.641 -5.118 -13.863 1.00 87.44 100 LEU A CA 1
ATOM 770 C C . LEU A 1 100 ? 18.236 -6.596 -13.751 1.00 87.44 100 LEU A C 1
ATOM 772 O O . LEU A 1 100 ? 19.095 -7.465 -13.881 1.00 87.44 100 LEU A O 1
ATOM 776 N N . ALA A 1 101 ? 16.956 -6.901 -13.516 1.00 87.56 101 ALA A N 1
ATOM 777 C CA . ALA A 1 101 ? 16.471 -8.279 -13.486 1.00 87.56 101 ALA A CA 1
ATOM 778 C C . ALA A 1 101 ? 16.331 -8.901 -14.888 1.00 87.56 101 ALA A C 1
ATOM 780 O O . ALA A 1 101 ? 16.179 -10.117 -14.992 1.00 87.56 101 ALA A O 1
ATOM 781 N N . PHE A 1 102 ? 16.401 -8.094 -15.953 1.00 87.81 102 PHE A N 1
ATOM 782 C CA . PHE A 1 102 ? 16.261 -8.547 -17.335 1.00 87.81 102 PHE A CA 1
ATOM 783 C C . PHE A 1 102 ? 17.565 -8.302 -18.106 1.00 87.81 102 PHE A C 1
ATOM 785 O O . PHE A 1 102 ? 17.914 -7.146 -18.364 1.00 87.81 102 PHE A O 1
ATOM 792 N N . PRO A 1 103 ? 18.300 -9.360 -18.492 1.00 77.25 103 PRO A N 1
ATOM 793 C CA . PRO A 1 103 ? 19.574 -9.206 -19.182 1.00 77.25 103 PRO A CA 1
ATOM 794 C C . PRO A 1 103 ? 19.387 -8.509 -20.538 1.00 77.25 103 PRO A C 1
ATOM 796 O O . PRO A 1 103 ? 18.500 -8.858 -21.312 1.00 77.25 103 PRO A O 1
ATOM 799 N N . GLY A 1 104 ? 20.243 -7.531 -20.835 1.00 78.00 104 GLY A N 1
ATOM 800 C CA . GLY A 1 104 ? 20.281 -6.819 -22.113 1.00 78.00 104 GLY A CA 1
ATOM 801 C C . GLY A 1 104 ? 21.494 -5.890 -22.197 1.00 78.00 104 GLY A C 1
ATOM 802 O O . GLY A 1 104 ? 22.084 -5.561 -21.169 1.00 78.00 104 GLY A O 1
ATOM 803 N N . ARG A 1 105 ? 21.892 -5.505 -23.416 1.00 72.38 105 ARG A N 1
ATOM 804 C CA . ARG A 1 105 ? 23.029 -4.594 -23.677 1.00 72.38 105 ARG A CA 1
ATOM 805 C C . ARG A 1 105 ? 22.599 -3.198 -24.145 1.00 72.38 105 ARG A C 1
ATOM 807 O O . ARG A 1 105 ? 23.457 -2.388 -24.475 1.00 72.38 105 ARG A O 1
ATOM 814 N N . ASP A 1 106 ? 21.297 -2.942 -24.193 1.00 82.88 106 ASP A N 1
ATOM 815 C CA . ASP A 1 106 ? 20.742 -1.691 -24.709 1.00 82.88 106 ASP A CA 1
ATOM 816 C C . ASP A 1 106 ? 20.960 -0.538 -23.723 1.00 82.88 106 ASP A C 1
ATOM 818 O O . ASP A 1 106 ? 20.927 -0.737 -22.505 1.00 82.88 106 ASP A O 1
ATOM 822 N N . ASP A 1 107 ? 21.124 0.677 -24.248 1.00 83.25 107 ASP A N 1
ATOM 823 C CA . ASP A 1 107 ? 21.037 1.894 -23.444 1.00 83.25 107 ASP A CA 1
ATOM 824 C C . ASP A 1 107 ? 19.570 2.158 -23.069 1.00 83.25 107 ASP A C 1
ATOM 826 O O . ASP A 1 107 ? 18.702 2.298 -23.930 1.00 83.25 107 ASP A O 1
ATOM 830 N N . LEU A 1 108 ? 19.292 2.208 -21.765 1.00 85.94 108 LEU A N 1
ATOM 831 C CA . LEU A 1 108 ? 17.946 2.384 -21.211 1.00 85.94 108 LEU A CA 1
ATOM 832 C C . LEU A 1 108 ? 17.703 3.791 -20.673 1.00 85.94 108 LEU A C 1
ATOM 834 O O . LEU A 1 108 ? 16.678 4.021 -20.034 1.00 85.94 108 LEU A O 1
ATOM 838 N N . SER A 1 109 ? 18.613 4.733 -20.918 1.00 86.75 109 SER A N 1
ATOM 839 C CA . SER A 1 109 ? 18.529 6.086 -20.364 1.00 86.75 109 SER A CA 1
ATOM 840 C C . SER A 1 109 ? 17.222 6.782 -20.757 1.00 86.75 109 SER A C 1
ATOM 842 O O . SER A 1 109 ? 16.471 7.207 -19.881 1.00 86.75 109 SER A O 1
ATOM 844 N N . ALA A 1 110 ? 16.877 6.776 -22.050 1.00 88.19 110 ALA A N 1
ATOM 845 C CA . ALA A 1 110 ? 15.623 7.352 -22.542 1.00 88.19 110 ALA A CA 1
ATOM 846 C C . ALA A 1 110 ? 14.381 6.626 -21.992 1.00 88.19 110 ALA A C 1
ATOM 848 O O . ALA A 1 110 ? 13.405 7.263 -21.605 1.00 88.19 110 ALA A O 1
ATOM 849 N N . PHE A 1 111 ? 14.428 5.292 -21.895 1.00 90.25 111 PHE A N 1
ATOM 850 C CA . PHE A 1 111 ? 13.337 4.504 -21.313 1.00 90.25 111 PHE A CA 1
ATOM 851 C C . PHE A 1 111 ? 13.080 4.898 -19.854 1.00 90.25 111 PHE A C 1
ATOM 853 O O . PHE A 1 111 ? 11.935 5.092 -19.455 1.00 90.25 111 PHE A O 1
ATOM 860 N N . VAL A 1 112 ? 14.144 5.028 -19.055 1.00 90.62 112 VAL A N 1
ATOM 861 C CA . VAL A 1 112 ? 14.043 5.400 -17.639 1.00 90.62 112 VAL A CA 1
ATOM 862 C C . VAL A 1 112 ? 13.477 6.807 -17.487 1.00 90.62 112 VAL A C 1
ATOM 864 O O . VAL A 1 112 ? 12.639 7.016 -16.616 1.00 90.62 112 VAL A O 1
ATOM 867 N N . GLU A 1 113 ? 13.896 7.764 -18.313 1.00 90.75 113 GLU A N 1
ATOM 868 C CA . GLU A 1 113 ? 13.372 9.132 -18.252 1.00 90.75 113 GLU A CA 1
ATOM 869 C C . GLU A 1 113 ? 11.874 9.193 -18.551 1.00 90.75 113 GLU A C 1
ATOM 871 O O . GLU A 1 113 ? 11.128 9.774 -17.759 1.00 90.75 113 GLU A O 1
ATOM 876 N N . ILE A 1 114 ? 11.425 8.528 -19.620 1.00 92.38 114 ILE A N 1
ATOM 877 C CA . ILE A 1 114 ? 10.003 8.475 -19.984 1.00 92.38 114 ILE A CA 1
ATOM 878 C C . ILE A 1 114 ? 9.207 7.758 -18.888 1.00 92.38 114 ILE A C 1
ATOM 880 O O . ILE A 1 114 ? 8.219 8.294 -18.399 1.00 92.38 114 ILE A O 1
ATOM 884 N N . ALA A 1 115 ? 9.665 6.590 -18.427 1.00 92.12 115 ALA A N 1
ATOM 885 C CA . ALA A 1 115 ? 8.966 5.833 -17.391 1.00 92.12 115 ALA A CA 1
ATOM 886 C C . ALA A 1 115 ? 8.839 6.618 -16.075 1.00 92.12 115 ALA A C 1
ATOM 888 O O . ALA A 1 115 ? 7.811 6.546 -15.412 1.00 92.12 115 ALA A O 1
ATOM 889 N N . VAL A 1 116 ? 9.861 7.385 -15.681 1.00 93.12 116 VAL A N 1
ATOM 890 C CA . VAL A 1 116 ? 9.784 8.236 -14.483 1.00 93.12 116 VAL A CA 1
ATOM 891 C C . VAL A 1 116 ? 8.759 9.346 -14.661 1.00 93.12 116 VAL A C 1
ATOM 893 O O . VAL A 1 116 ? 8.020 9.609 -13.717 1.00 93.12 116 VAL A O 1
ATOM 896 N N . ALA A 1 117 ? 8.728 9.993 -15.829 1.00 91.81 117 ALA A N 1
ATOM 897 C CA . ALA A 1 117 ? 7.764 11.047 -16.116 1.00 91.81 117 ALA A CA 1
ATOM 898 C C . ALA A 1 117 ? 6.329 10.507 -16.050 1.00 91.81 117 ALA A C 1
ATOM 900 O O . ALA A 1 117 ? 5.525 11.055 -15.304 1.00 91.81 117 ALA A O 1
ATOM 901 N N . GLU A 1 118 ? 6.059 9.387 -16.724 1.00 92.56 118 GLU A N 1
ATOM 902 C CA . GLU A 1 118 ? 4.748 8.720 -16.750 1.00 92.56 118 GLU A CA 1
ATOM 903 C C . GLU A 1 118 ? 4.312 8.207 -15.371 1.00 92.56 118 GLU A C 1
ATOM 905 O O . GLU A 1 118 ? 3.160 8.329 -14.988 1.00 92.56 118 GLU A O 1
ATOM 910 N N . ILE A 1 119 ? 5.223 7.657 -14.566 1.00 91.19 119 ILE A N 1
ATOM 911 C CA . ILE A 1 119 ? 4.870 7.219 -13.206 1.00 91.19 119 ILE A CA 1
ATOM 912 C C . ILE A 1 119 ? 4.603 8.422 -12.296 1.00 91.19 119 ILE A C 1
ATOM 914 O O . ILE A 1 119 ? 3.795 8.325 -11.378 1.00 91.19 119 ILE A O 1
ATOM 918 N N . ALA A 1 120 ? 5.301 9.540 -12.507 1.00 88.06 120 ALA A N 1
ATOM 919 C CA . ALA A 1 120 ? 5.176 10.724 -11.667 1.00 88.06 120 ALA A CA 1
ATOM 920 C C . ALA A 1 120 ? 3.921 11.562 -11.962 1.00 88.06 120 ALA A C 1
ATOM 922 O O . ALA A 1 120 ? 3.591 12.423 -11.143 1.00 88.06 120 ALA A O 1
ATOM 923 N N . THR A 1 121 ? 3.220 11.340 -13.083 1.00 86.81 121 THR A N 1
ATOM 924 C CA . THR A 1 121 ? 1.953 12.039 -13.371 1.00 86.81 121 THR A CA 1
ATOM 925 C C . THR A 1 121 ? 0.852 11.655 -12.390 1.00 86.81 121 THR A C 1
ATOM 927 O O . THR A 1 121 ? -0.013 12.478 -12.093 1.00 86.81 121 THR A O 1
ATOM 930 N N . GLU A 1 122 ? 0.898 10.438 -11.843 1.00 80.31 122 GLU A N 1
ATOM 931 C CA . GLU A 1 122 ? -0.017 9.981 -10.803 1.00 80.31 122 GLU A CA 1
ATOM 932 C C . GLU A 1 122 ? 0.719 9.766 -9.473 1.00 80.31 122 GLU A C 1
ATOM 934 O O . GLU A 1 122 ? 1.826 9.228 -9.441 1.00 80.31 122 GLU A O 1
ATOM 939 N N . PRO A 1 123 ? 0.132 10.150 -8.326 1.00 78.19 123 PRO A N 1
ATOM 940 C CA . PRO A 1 123 ? 0.767 9.968 -7.026 1.00 78.19 123 PRO A CA 1
ATOM 941 C C . PRO A 1 123 ? 0.761 8.487 -6.617 1.00 78.19 123 PRO A C 1
ATOM 943 O O . PRO A 1 123 ? -0.098 8.010 -5.872 1.00 78.19 123 PRO A O 1
ATOM 946 N N . VAL A 1 124 ? 1.754 7.742 -7.095 1.00 88.56 124 VAL A N 1
ATOM 947 C CA . VAL A 1 124 ? 1.974 6.338 -6.753 1.00 88.56 124 VAL A CA 1
ATOM 948 C C . VAL A 1 124 ? 2.727 6.244 -5.428 1.00 88.56 124 VAL A C 1
ATOM 950 O O . VAL A 1 124 ? 3.759 6.885 -5.227 1.00 88.56 124 VAL A O 1
ATOM 953 N N . SER A 1 125 ? 2.236 5.414 -4.504 1.00 91.06 125 SER A N 1
ATOM 954 C CA . SER A 1 125 ? 2.926 5.207 -3.231 1.00 91.06 125 SER A CA 1
ATOM 955 C C . SER A 1 125 ? 4.185 4.359 -3.385 1.00 91.06 125 SER A C 1
ATOM 957 O O . SER A 1 125 ? 4.278 3.465 -4.235 1.00 91.06 125 SER A O 1
ATOM 959 N N . ARG A 1 126 ? 5.155 4.572 -2.495 1.00 89.69 126 ARG A N 1
ATOM 960 C CA . ARG A 1 126 ? 6.380 3.763 -2.457 1.00 89.69 126 ARG A CA 1
ATOM 961 C C . ARG A 1 126 ? 6.081 2.272 -2.295 1.00 89.69 126 ARG A C 1
ATOM 963 O O . ARG A 1 126 ? 6.701 1.434 -2.948 1.00 89.69 126 ARG A O 1
ATOM 970 N N . LEU A 1 127 ? 5.107 1.936 -1.453 1.00 88.06 127 LEU A N 1
ATOM 971 C CA . LEU A 1 127 ? 4.657 0.565 -1.234 1.00 88.06 127 LEU A CA 1
ATOM 972 C C . LEU A 1 127 ? 4.112 -0.076 -2.516 1.00 88.06 127 LEU A C 1
ATOM 974 O O . LEU A 1 127 ? 4.427 -1.232 -2.813 1.00 88.06 127 LEU A O 1
ATOM 978 N N . ARG A 1 128 ? 3.330 0.688 -3.287 1.00 90.88 128 ARG A N 1
ATOM 979 C CA . ARG A 1 128 ? 2.769 0.260 -4.570 1.00 90.88 128 ARG A CA 1
ATOM 980 C C . ARG A 1 128 ? 3.871 -0.003 -5.594 1.00 90.88 128 ARG A C 1
ATOM 982 O O . ARG A 1 128 ? 3.888 -1.088 -6.167 1.00 90.88 128 ARG A O 1
ATOM 989 N N . LEU A 1 129 ? 4.847 0.901 -5.722 1.00 91.88 129 LEU A N 1
ATOM 990 C CA . LEU A 1 129 ? 6.012 0.715 -6.602 1.00 91.88 129 LEU A CA 1
ATOM 991 C C . LEU A 1 129 ? 6.789 -0.559 -6.286 1.00 91.88 129 LEU A C 1
ATOM 993 O O . LEU A 1 129 ? 7.024 -1.383 -7.169 1.00 91.88 129 LEU A O 1
ATOM 997 N N . VAL A 1 130 ? 7.180 -0.741 -5.020 1.00 89.69 130 VAL A N 1
ATOM 998 C CA . VAL A 1 130 ? 7.964 -1.915 -4.616 1.00 89.69 130 VAL A CA 1
ATOM 999 C C . VAL A 1 130 ? 7.201 -3.207 -4.906 1.00 89.69 130 VAL A C 1
ATOM 1001 O O . VAL A 1 130 ? 7.796 -4.178 -5.377 1.00 89.69 130 VAL A O 1
ATOM 1004 N N . THR A 1 131 ? 5.893 -3.219 -4.648 1.00 88.69 131 THR A N 1
ATOM 1005 C CA . THR A 1 131 ? 5.047 -4.400 -4.852 1.00 88.69 131 THR A CA 1
ATOM 1006 C C . THR A 1 131 ? 4.877 -4.722 -6.333 1.00 88.69 131 THR A C 1
ATOM 1008 O O . THR A 1 131 ? 5.167 -5.849 -6.737 1.00 88.69 131 THR A O 1
ATOM 1011 N N . ALA A 1 132 ? 4.491 -3.738 -7.149 1.00 91.62 132 ALA A N 1
ATOM 1012 C CA . ALA A 1 132 ? 4.322 -3.901 -8.591 1.00 91.62 132 ALA A CA 1
ATOM 1013 C C . ALA A 1 132 ? 5.614 -4.395 -9.243 1.00 91.62 132 ALA A C 1
ATOM 1015 O O . ALA A 1 132 ? 5.630 -5.406 -9.941 1.00 91.62 132 ALA A O 1
ATOM 1016 N N . PHE A 1 133 ? 6.742 -3.750 -8.941 1.00 92.69 133 PHE A N 1
ATOM 1017 C CA . PHE A 1 133 ? 8.000 -4.071 -9.610 1.00 92.69 133 PHE A CA 1
ATOM 1018 C C . PHE A 1 133 ? 8.571 -5.399 -9.129 1.00 92.69 133 PHE A C 1
ATOM 1020 O O . PHE A 1 133 ? 9.223 -6.103 -9.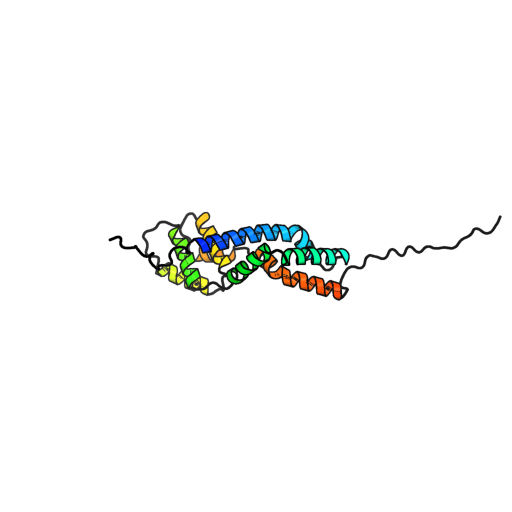895 1.00 92.69 133 PHE A O 1
ATOM 1027 N N . ARG A 1 134 ? 8.308 -5.795 -7.878 1.00 89.44 134 ARG A N 1
ATOM 1028 C CA . ARG A 1 134 ? 8.599 -7.159 -7.426 1.00 89.44 134 ARG A CA 1
ATOM 1029 C C . ARG A 1 134 ? 7.792 -8.182 -8.222 1.00 89.44 134 ARG A C 1
ATOM 1031 O O . ARG A 1 134 ? 8.361 -9.199 -8.610 1.00 89.44 134 ARG A O 1
ATOM 1038 N N . ASN A 1 135 ? 6.502 -7.937 -8.441 1.00 89.75 135 ASN A N 1
ATOM 1039 C CA . ASN A 1 135 ? 5.647 -8.844 -9.204 1.00 89.75 135 ASN A CA 1
ATOM 1040 C C . ASN A 1 135 ? 6.130 -8.953 -10.652 1.00 89.75 135 ASN A C 1
ATOM 1042 O O . ASN A 1 135 ? 6.334 -10.067 -11.127 1.00 89.75 135 ASN A O 1
ATOM 1046 N N . LEU A 1 136 ? 6.438 -7.829 -11.301 1.00 92.94 136 LEU A N 1
ATOM 1047 C CA . LEU A 1 136 ? 7.023 -7.817 -12.642 1.00 92.94 136 LEU A CA 1
ATOM 1048 C C . LEU A 1 136 ? 8.331 -8.614 -12.697 1.00 92.94 136 LEU A C 1
ATOM 1050 O O . LEU A 1 136 ? 8.450 -9.515 -13.516 1.00 92.94 136 LEU A O 1
ATOM 1054 N N . ARG A 1 137 ? 9.273 -8.392 -11.768 1.00 91.56 137 ARG A N 1
ATOM 1055 C CA . ARG A 1 137 ? 10.519 -9.186 -11.695 1.00 91.56 137 ARG A CA 1
ATOM 1056 C C . ARG A 1 137 ? 10.282 -10.688 -11.519 1.00 91.56 137 ARG A C 1
ATOM 1058 O O . ARG A 1 137 ? 11.121 -11.484 -11.919 1.00 91.56 137 ARG A O 1
ATOM 1065 N N . ARG A 1 138 ? 9.198 -11.079 -10.845 1.00 89.25 138 ARG A N 1
ATOM 1066 C CA . ARG A 1 138 ? 8.906 -12.482 -10.525 1.00 89.25 138 ARG A CA 1
ATOM 1067 C C . ARG A 1 138 ? 8.167 -13.204 -11.648 1.00 89.25 138 ARG A C 1
ATOM 1069 O O . ARG A 1 138 ? 8.360 -14.406 -11.803 1.00 89.25 138 ARG A O 1
ATOM 1076 N N . PHE A 1 139 ? 7.282 -12.505 -12.352 1.00 89.12 139 PHE A N 1
ATOM 1077 C CA . PHE A 1 139 ? 6.314 -13.124 -13.257 1.00 89.12 139 PHE A CA 1
ATOM 1078 C C . PHE A 1 139 ? 6.510 -12.740 -14.723 1.00 89.12 139 PHE A C 1
ATOM 1080 O O . PHE A 1 139 ? 6.142 -13.528 -15.595 1.00 89.12 139 PHE A O 1
ATOM 1087 N N . ALA A 1 140 ? 7.092 -11.575 -15.015 1.00 89.62 140 ALA A N 1
ATOM 1088 C CA . ALA A 1 140 ? 7.357 -11.191 -16.392 1.00 89.62 140 ALA A CA 1
ATOM 1089 C C . ALA A 1 140 ? 8.498 -12.041 -16.962 1.00 89.62 140 ALA A C 1
ATOM 1091 O O . ALA A 1 140 ? 9.529 -12.255 -16.323 1.00 89.62 140 ALA A O 1
ATOM 1092 N N . ARG A 1 141 ? 8.301 -12.537 -18.185 1.00 86.88 141 ARG A N 1
ATOM 1093 C CA . ARG A 1 141 ? 9.315 -13.320 -18.912 1.00 86.88 141 ARG A CA 1
ATOM 1094 C C . ARG A 1 141 ? 10.343 -12.433 -19.609 1.00 86.88 141 ARG A C 1
ATOM 1096 O O . ARG A 1 141 ? 11.475 -12.854 -19.814 1.00 86.88 141 ARG A O 1
ATOM 1103 N N . PHE A 1 142 ? 9.933 -11.221 -19.967 1.00 89.38 142 PHE A N 1
ATOM 1104 C CA . PHE A 1 142 ? 10.729 -10.236 -20.687 1.00 89.38 142 PHE A CA 1
ATOM 1105 C C . PHE A 1 142 ? 10.712 -8.907 -19.937 1.00 89.38 142 PHE A C 1
ATOM 1107 O O . PHE A 1 142 ? 9.909 -8.713 -19.022 1.00 89.38 142 PHE A O 1
ATOM 1114 N N . ARG A 1 143 ? 11.602 -7.992 -20.340 1.00 92.12 143 ARG A N 1
ATOM 1115 C CA . ARG A 1 143 ? 11.609 -6.622 -19.826 1.00 92.12 143 ARG A CA 1
ATOM 1116 C C . ARG A 1 143 ? 10.231 -5.992 -20.090 1.00 92.12 143 ARG A C 1
ATOM 1118 O O . ARG A 1 143 ? 9.837 -5.955 -21.254 1.00 92.12 143 ARG A O 1
ATOM 1125 N N . PRO A 1 144 ? 9.530 -5.499 -19.056 1.00 92.50 144 PRO A N 1
ATOM 1126 C CA . PRO A 1 144 ? 8.216 -4.907 -19.239 1.00 92.50 144 PRO A CA 1
ATOM 1127 C C . PRO A 1 144 ? 8.323 -3.564 -19.968 1.00 92.50 144 PRO A C 1
ATOM 1129 O O . PRO A 1 144 ? 9.248 -2.779 -19.738 1.00 92.50 144 PRO A O 1
ATOM 1132 N N . SER A 1 145 ? 7.357 -3.311 -20.837 1.00 93.88 145 SER A N 1
ATOM 1133 C CA . SER A 1 145 ? 7.076 -2.012 -21.440 1.00 93.88 145 SER A CA 1
ATOM 1134 C C . SER A 1 145 ? 6.575 -1.008 -20.397 1.00 93.88 145 SER A C 1
ATOM 1136 O O . SER A 1 145 ? 6.204 -1.370 -19.280 1.00 93.88 145 SER A O 1
ATOM 1138 N N . ILE A 1 146 ? 6.542 0.278 -20.759 1.00 93.06 146 ILE A N 1
ATOM 1139 C CA . ILE A 1 146 ? 6.014 1.329 -19.875 1.00 93.06 146 ILE A CA 1
ATOM 1140 C C . ILE A 1 146 ? 4.531 1.077 -19.566 1.00 93.06 146 ILE A C 1
ATOM 1142 O O . ILE A 1 146 ? 4.132 1.189 -18.413 1.00 93.06 146 ILE A O 1
ATOM 1146 N N . SER A 1 147 ? 3.737 0.648 -20.550 1.00 93.25 147 SER A N 1
ATOM 1147 C CA . SER A 1 147 ? 2.325 0.305 -20.347 1.00 93.25 147 SER A CA 1
ATOM 1148 C C . SER A 1 147 ? 2.144 -0.829 -19.335 1.00 93.25 147 SER A C 1
ATOM 1150 O O . SER A 1 147 ? 1.390 -0.667 -18.382 1.00 93.25 147 SER A O 1
ATOM 1152 N N . GLU A 1 148 ? 2.911 -1.919 -19.453 1.00 94.06 148 GLU A N 1
ATOM 1153 C CA . GLU A 1 148 ? 2.874 -3.026 -18.478 1.00 94.06 148 GLU A CA 1
ATOM 1154 C C . GLU A 1 148 ? 3.318 -2.580 -17.076 1.00 94.06 148 GLU A C 1
ATOM 1156 O O . GLU A 1 148 ? 2.838 -3.098 -16.067 1.00 94.06 148 GLU A O 1
ATOM 1161 N N . ILE A 1 149 ? 4.235 -1.611 -16.989 1.00 94.38 149 ILE A N 1
ATOM 1162 C CA . ILE A 1 149 ? 4.633 -1.010 -15.714 1.00 94.38 149 ILE A CA 1
ATOM 1163 C C . ILE A 1 149 ? 3.465 -0.243 -15.087 1.00 94.38 149 ILE A C 1
ATOM 1165 O O . ILE A 1 149 ? 3.209 -0.419 -13.896 1.00 94.38 149 ILE A O 1
ATOM 1169 N N . LEU A 1 150 ? 2.765 0.591 -15.858 1.00 93.50 150 LEU A N 1
ATOM 1170 C CA . LEU A 1 150 ? 1.629 1.374 -15.367 1.00 93.50 150 LEU A CA 1
ATOM 1171 C C . LEU A 1 150 ? 0.459 0.469 -14.956 1.00 93.50 150 LEU A C 1
ATOM 1173 O O . LEU A 1 150 ? -0.068 0.626 -13.855 1.00 93.50 150 LEU A O 1
ATOM 1177 N N . GLU A 1 151 ? 0.121 -0.534 -15.768 1.00 93.44 151 GLU A N 1
ATOM 1178 C CA . GLU A 1 151 ? -0.896 -1.545 -15.441 1.00 93.44 151 GLU A CA 1
ATOM 1179 C C . GLU A 1 151 ? -0.560 -2.270 -14.135 1.00 93.44 151 GLU A C 1
ATOM 1181 O O . GLU A 1 151 ? -1.373 -2.323 -13.211 1.00 93.44 151 GLU A O 1
ATOM 1186 N N . ALA A 1 152 ? 0.688 -2.723 -13.985 1.00 92.75 152 ALA A N 1
ATOM 1187 C CA . ALA A 1 152 ? 1.124 -3.391 -12.766 1.00 92.75 152 ALA A CA 1
ATOM 1188 C C . ALA A 1 152 ? 1.035 -2.496 -11.523 1.00 92.75 152 ALA A C 1
ATOM 1190 O O . ALA A 1 152 ? 0.927 -3.023 -10.418 1.00 92.75 152 ALA A O 1
ATOM 1191 N N . LEU A 1 153 ? 1.107 -1.168 -11.655 1.00 92.12 153 LEU A N 1
ATOM 1192 C CA . LEU A 1 153 ? 0.911 -0.246 -10.533 1.00 92.12 153 LEU A CA 1
ATOM 1193 C C . LEU A 1 153 ? -0.565 -0.119 -10.152 1.00 92.12 153 LEU A C 1
ATOM 1195 O O . LEU A 1 153 ? -0.868 -0.061 -8.955 1.00 92.12 153 LEU A O 1
ATOM 1199 N N . VAL A 1 154 ? -1.465 -0.113 -11.134 1.00 90.19 154 VAL A N 1
ATOM 1200 C CA . VAL A 1 154 ? -2.920 -0.090 -10.924 1.00 90.19 154 VAL A CA 1
ATOM 1201 C C . VAL A 1 154 ? -3.394 -1.374 -10.238 1.00 90.19 154 VAL A C 1
ATOM 1203 O O . VAL A 1 154 ? -4.148 -1.304 -9.267 1.00 90.19 154 VAL A O 1
ATOM 1206 N N . ASP A 1 155 ? -2.867 -2.526 -10.651 1.00 88.31 155 ASP A N 1
ATOM 1207 C CA . ASP A 1 155 ? -3.274 -3.852 -10.163 1.00 88.31 155 ASP A CA 1
ATOM 1208 C C . ASP A 1 155 ? -2.857 -4.161 -8.714 1.00 88.31 155 ASP A C 1
ATOM 1210 O O . ASP A 1 155 ? -3.251 -5.178 -8.131 1.00 88.31 155 ASP A O 1
ATOM 1214 N N . VAL A 1 156 ? -2.045 -3.306 -8.086 1.00 87.00 156 VAL A N 1
ATOM 1215 C CA . VAL A 1 156 ? -1.629 -3.516 -6.696 1.00 87.00 156 VAL A CA 1
ATOM 1216 C C . VAL A 1 156 ? -2.757 -3.155 -5.729 1.00 87.00 156 VAL A C 1
ATOM 1218 O O . VAL A 1 156 ? -2.984 -1.985 -5.389 1.00 87.00 156 VAL A O 1
ATOM 1221 N N . ASP A 1 157 ? -3.384 -4.203 -5.193 1.00 83.12 157 ASP A N 1
ATOM 1222 C CA . ASP A 1 157 ? -4.350 -4.118 -4.101 1.00 83.12 157 ASP A CA 1
ATOM 1223 C C . ASP A 1 157 ? -3.670 -3.890 -2.734 1.00 83.12 157 ASP A C 1
ATOM 1225 O O . ASP A 1 157 ? -2.973 -4.749 -2.181 1.00 83.12 157 ASP A O 1
ATOM 1229 N N . LEU A 1 158 ? -3.923 -2.711 -2.158 1.00 80.31 158 LEU A N 1
ATOM 1230 C CA . LEU A 1 158 ? -3.491 -2.308 -0.814 1.00 80.31 158 LEU A CA 1
ATOM 1231 C C . LEU A 1 158 ? -4.672 -2.164 0.167 1.00 80.31 158 LEU A C 1
ATOM 1233 O O . LEU A 1 158 ? -4.534 -1.517 1.208 1.00 80.31 158 LEU A O 1
ATOM 1237 N N . GLY A 1 159 ? -5.835 -2.763 -0.111 1.00 75.69 159 GLY A N 1
ATOM 1238 C CA . GLY A 1 159 ? -7.041 -2.661 0.724 1.00 75.69 159 GLY A CA 1
ATOM 1239 C C . GLY A 1 159 ? -6.829 -3.102 2.179 1.00 75.69 159 GLY A C 1
ATOM 1240 O O . GLY A 1 159 ? -7.320 -2.467 3.117 1.00 75.69 159 GLY A O 1
ATOM 1241 N N . HIS A 1 160 ? -6.009 -4.132 2.384 1.00 73.19 160 HIS A N 1
ATOM 1242 C CA . HIS A 1 160 ? -5.581 -4.607 3.703 1.00 73.19 160 HIS A CA 1
ATOM 1243 C C . HIS A 1 160 ? -4.724 -3.574 4.465 1.00 73.19 160 HIS A C 1
ATOM 1245 O O . HIS A 1 160 ? -4.940 -3.339 5.653 1.00 73.19 160 HIS A O 1
ATOM 1251 N N . VAL A 1 161 ? -3.805 -2.886 3.778 1.00 78.62 161 VAL A N 1
ATOM 1252 C CA . VAL A 1 161 ? -2.980 -1.809 4.359 1.00 78.62 161 VAL A CA 1
ATOM 1253 C C . VAL A 1 161 ? -3.859 -0.633 4.772 1.00 78.62 161 VAL A C 1
ATOM 1255 O O . VAL A 1 161 ? -3.769 -0.161 5.905 1.00 78.62 161 VAL A O 1
ATOM 1258 N N . ASN A 1 162 ? -4.772 -0.212 3.894 1.00 77.81 162 ASN A N 1
ATOM 1259 C CA . ASN A 1 162 ? -5.738 0.845 4.191 1.00 77.81 162 ASN A CA 1
ATOM 1260 C C . ASN A 1 162 ? -6.620 0.499 5.398 1.00 77.81 162 ASN A C 1
ATOM 1262 O O . ASN A 1 162 ? -6.930 1.367 6.212 1.00 77.81 162 ASN A O 1
ATOM 1266 N N . SER A 1 163 ? -7.001 -0.770 5.540 1.00 76.81 163 SER A N 1
ATOM 1267 C CA . SER A 1 163 ? -7.791 -1.244 6.677 1.00 76.81 163 SER A CA 1
ATOM 1268 C C . SER A 1 163 ? -7.023 -1.171 7.994 1.00 76.81 163 SER A C 1
ATOM 1270 O O . SER A 1 163 ? -7.592 -0.752 9.002 1.00 76.81 163 SER A O 1
ATOM 1272 N N . LEU A 1 164 ? -5.733 -1.514 7.985 1.00 78.06 164 LEU A N 1
ATOM 1273 C CA . LEU A 1 164 ? -4.869 -1.395 9.159 1.00 78.06 164 LEU A CA 1
ATOM 1274 C C . LEU A 1 164 ? -4.609 0.061 9.543 1.00 78.06 164 LEU A C 1
ATOM 1276 O O . LEU A 1 164 ? -4.665 0.380 10.728 1.00 78.06 164 LEU A O 1
ATOM 1280 N N . LEU A 1 165 ? -4.362 0.941 8.567 1.00 83.19 165 LEU A N 1
ATOM 1281 C CA . LEU A 1 165 ? -4.126 2.369 8.810 1.00 83.19 165 LEU A CA 1
ATOM 1282 C C . LEU A 1 165 ? -5.355 3.075 9.399 1.00 83.19 165 LEU A C 1
ATOM 1284 O O . LEU A 1 165 ? -5.193 3.975 10.216 1.00 83.19 165 LEU A O 1
ATOM 1288 N N . LYS A 1 166 ? -6.567 2.651 9.015 1.00 84.12 166 LYS A N 1
ATOM 1289 C CA . LYS A 1 166 ? -7.845 3.212 9.490 1.00 84.12 166 LYS A CA 1
ATOM 1290 C C . LYS A 1 166 ? -8.356 2.595 10.795 1.00 84.12 166 LYS A C 1
ATOM 1292 O O . LYS A 1 166 ? -9.368 3.054 11.318 1.00 84.12 166 LYS A O 1
ATOM 1297 N N . LEU A 1 167 ? -7.711 1.553 11.326 1.00 82.69 167 LEU A N 1
ATOM 1298 C CA . LEU A 1 167 ? -8.153 0.897 12.563 1.00 82.69 167 LEU A CA 1
ATOM 1299 C C . LEU A 1 167 ? -8.293 1.876 13.751 1.00 82.69 167 LEU A C 1
ATOM 1301 O O . LEU A 1 167 ? -9.337 1.815 14.402 1.00 82.69 167 LEU A O 1
ATOM 1305 N N . PRO A 1 168 ? -7.349 2.808 14.017 1.00 85.81 168 PRO A N 1
ATOM 1306 C CA . PRO A 1 168 ? -7.501 3.775 15.108 1.00 85.81 168 PRO A CA 1
ATOM 1307 C C . PRO A 1 168 ? -8.770 4.627 14.976 1.00 85.81 168 PRO A C 1
ATOM 1309 O O . PRO A 1 168 ? -9.526 4.783 15.936 1.00 85.81 168 PRO A O 1
ATOM 1312 N N . ASP A 1 169 ? -9.048 5.118 13.766 1.00 85.56 169 ASP A N 1
ATOM 1313 C CA . ASP A 1 169 ? -10.227 5.942 13.486 1.00 85.56 169 ASP A CA 1
ATOM 1314 C C . ASP A 1 169 ? -11.524 5.143 13.634 1.00 85.56 169 ASP A C 1
ATOM 1316 O O . ASP A 1 169 ? -12.525 5.660 14.128 1.00 85.56 169 ASP A O 1
ATOM 1320 N N . ARG A 1 170 ? -11.509 3.858 13.267 1.00 81.94 170 ARG A N 1
ATOM 1321 C CA . ARG A 1 170 ? -12.660 2.959 13.434 1.00 81.94 170 ARG A CA 1
ATOM 1322 C C . ARG A 1 170 ? -12.961 2.672 14.896 1.00 81.94 170 ARG A C 1
ATOM 1324 O O . ARG A 1 170 ? -14.121 2.744 15.288 1.00 81.94 170 ARG A O 1
ATOM 1331 N N . VAL A 1 171 ? -11.938 2.399 15.707 1.00 84.75 171 VAL A N 1
ATOM 1332 C CA . VAL A 1 171 ? -12.107 2.221 17.159 1.00 84.75 171 VAL A CA 1
ATOM 1333 C C . VAL A 1 171 ? -12.695 3.492 17.771 1.00 84.75 171 VAL A C 1
ATOM 1335 O O . VAL A 1 171 ? -13.663 3.424 18.528 1.00 84.75 171 VAL A O 1
ATOM 1338 N N . LYS A 1 172 ? -12.193 4.669 17.373 1.00 87.00 172 LYS A N 1
ATOM 1339 C CA . LYS A 1 172 ? -12.748 5.961 17.798 1.00 87.00 172 LYS A CA 1
ATOM 1340 C C . LYS A 1 172 ? -14.212 6.130 17.376 1.00 87.00 172 LYS A C 1
ATOM 1342 O O . LYS A 1 172 ? -15.031 6.535 18.197 1.00 87.00 172 LYS A O 1
ATOM 1347 N N . ALA A 1 173 ? -14.557 5.799 16.134 1.00 83.31 173 ALA A N 1
ATOM 1348 C CA . ALA A 1 173 ? -15.927 5.893 15.632 1.00 83.31 173 ALA A CA 1
ATOM 1349 C C . ALA A 1 173 ? -16.891 4.979 16.405 1.00 83.31 173 ALA A C 1
ATOM 1351 O O . ALA A 1 173 ? -17.982 5.405 16.779 1.00 83.31 173 ALA A O 1
ATOM 1352 N N . VAL A 1 174 ? -16.478 3.748 16.716 1.00 81.50 174 VAL A N 1
ATOM 1353 C CA . VAL A 1 174 ? -17.294 2.818 17.509 1.00 81.50 174 VAL A CA 1
ATOM 1354 C C . VAL A 1 174 ? -17.467 3.289 18.951 1.00 81.50 174 VAL A C 1
ATOM 1356 O O . VAL A 1 174 ? -18.573 3.200 19.482 1.00 81.50 174 VAL A O 1
ATOM 1359 N N . ARG A 1 175 ? -16.434 3.878 19.565 1.00 84.75 175 ARG A N 1
ATOM 1360 C CA . ARG A 1 175 ? -16.555 4.518 20.886 1.00 84.75 175 ARG A CA 1
ATOM 1361 C C . ARG A 1 175 ? -17.580 5.648 20.889 1.00 84.75 175 ARG A C 1
ATOM 1363 O O . ARG A 1 175 ? -18.402 5.709 21.797 1.00 84.75 175 ARG A O 1
ATOM 1370 N N . MET A 1 176 ? -17.551 6.511 19.873 1.00 85.38 176 MET A N 1
ATOM 1371 C CA . MET A 1 176 ? -18.526 7.599 19.738 1.00 85.38 176 MET A CA 1
ATOM 1372 C C . MET A 1 176 ? -19.953 7.062 19.611 1.00 85.38 176 MET A C 1
ATOM 1374 O O . MET A 1 176 ? -20.855 7.565 20.267 1.00 85.38 176 MET A O 1
ATOM 1378 N N . ARG A 1 177 ? -20.158 5.991 18.840 1.00 79.50 177 ARG A N 1
ATOM 1379 C CA . ARG A 1 177 ? -21.479 5.363 18.701 1.00 79.50 177 ARG A CA 1
ATOM 1380 C C . ARG A 1 177 ? -21.996 4.739 19.991 1.00 79.50 177 ARG A C 1
ATOM 1382 O O . ARG A 1 177 ? -23.163 4.921 20.321 1.00 79.50 177 ARG A O 1
ATOM 1389 N N . LEU A 1 178 ? -21.135 4.026 20.720 1.00 83.56 178 LEU A N 1
ATOM 1390 C CA . LEU A 1 178 ? -21.490 3.481 22.030 1.00 83.56 178 LEU A CA 1
ATOM 1391 C C . LEU A 1 178 ? -21.903 4.605 22.993 1.00 83.56 178 LEU A C 1
ATOM 1393 O O . LEU A 1 178 ? -22.884 4.455 23.712 1.00 83.56 178 LEU A O 1
ATOM 1397 N N . ALA A 1 179 ? -21.193 5.737 22.971 1.00 84.88 179 ALA A N 1
ATOM 1398 C CA . ALA A 1 179 ? -21.524 6.904 23.785 1.00 84.88 179 ALA A CA 1
ATOM 1399 C C . ALA A 1 179 ? -22.849 7.573 23.374 1.00 84.88 179 ALA A C 1
ATOM 1401 O O . ALA A 1 179 ? -23.581 8.047 24.236 1.00 84.88 179 ALA A O 1
ATOM 1402 N N . ASN A 1 180 ? 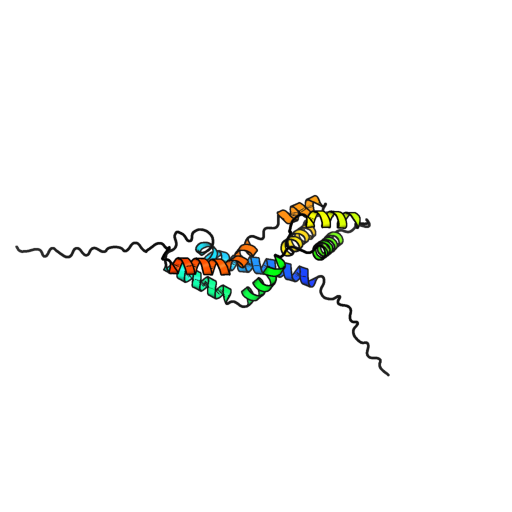-23.170 7.580 22.078 1.00 83.69 180 ASN A N 1
ATOM 1403 C CA . ASN A 1 180 ? -24.399 8.169 21.545 1.00 83.69 180 ASN A CA 1
ATOM 1404 C C . ASN A 1 180 ? -25.644 7.281 21.714 1.00 83.69 180 ASN A C 1
ATOM 1406 O O . ASN A 1 180 ? -26.754 7.754 21.492 1.00 83.69 180 ASN A O 1
ATOM 1410 N N . GLY A 1 181 ? -25.487 6.006 22.087 1.00 78.44 181 GLY A N 1
ATOM 1411 C CA . GLY A 1 181 ? -26.612 5.067 22.151 1.00 78.44 181 GLY A CA 1
ATOM 1412 C C . GLY A 1 181 ? -27.026 4.483 20.792 1.00 78.44 181 GLY A C 1
ATOM 1413 O O . GLY A 1 181 ? -28.088 3.874 20.691 1.00 78.44 181 GLY A O 1
ATOM 1414 N N . ASP A 1 182 ? -26.200 4.644 19.751 1.00 73.94 182 ASP A N 1
ATOM 1415 C CA . ASP A 1 182 ? -26.512 4.267 18.364 1.00 73.94 182 ASP A CA 1
ATOM 1416 C C . ASP A 1 182 ? -26.296 2.759 18.112 1.00 73.94 182 ASP A C 1
ATOM 1418 O O . ASP A 1 182 ? -25.404 2.356 17.347 1.00 73.94 182 ASP A O 1
ATOM 1422 N N . PHE A 1 183 ? -27.083 1.911 18.780 1.00 72.38 183 PHE A N 1
ATOM 1423 C CA . PHE A 1 183 ? -27.005 0.449 18.697 1.00 72.38 183 PHE A CA 1
ATOM 1424 C C . PHE A 1 183 ? -28.356 -0.246 18.884 1.00 72.38 183 PHE A C 1
ATOM 1426 O O . PHE A 1 183 ? -29.315 0.321 19.407 1.00 72.38 183 PHE A O 1
ATOM 1433 N N . VAL A 1 184 ? -28.428 -1.512 18.464 1.00 69.69 184 VAL A N 1
ATOM 1434 C CA . VAL A 1 184 ? -29.642 -2.319 18.611 1.00 69.69 184 VAL A CA 1
ATOM 1435 C C . VAL A 1 184 ? -29.843 -2.624 20.090 1.00 69.69 184 VAL A C 1
ATOM 1437 O O . VAL A 1 184 ? -29.066 -3.373 20.694 1.00 69.69 184 VAL A O 1
ATOM 1440 N N . GLN A 1 185 ? -30.889 -2.047 20.681 1.00 63.69 185 GLN A N 1
ATOM 1441 C CA . GLN A 1 185 ? -31.301 -2.427 22.023 1.00 63.69 185 GLN A CA 1
ATOM 1442 C C . GLN A 1 185 ? -31.768 -3.886 22.001 1.00 63.69 185 GLN A C 1
ATOM 1444 O O . GLN A 1 185 ? -32.475 -4.291 21.070 1.00 63.69 185 GLN A O 1
ATOM 1449 N N . PRO A 1 186 ? -31.391 -4.703 22.998 1.00 57.78 186 PRO A N 1
ATOM 1450 C CA . PRO A 1 186 ? -32.025 -5.999 23.155 1.00 57.78 186 PRO A CA 1
ATOM 1451 C C . PRO A 1 186 ? -33.530 -5.755 23.265 1.00 57.78 186 PRO A C 1
ATOM 1453 O O . PRO A 1 186 ? -33.952 -4.907 24.052 1.00 57.78 186 PRO A O 1
ATOM 1456 N N . ALA A 1 187 ? -34.329 -6.469 22.464 1.00 58.06 187 ALA A N 1
ATOM 1457 C CA . ALA A 1 187 ? -35.768 -6.503 22.666 1.00 58.06 187 ALA A CA 1
ATOM 1458 C C . ALA A 1 187 ? -35.972 -6.939 24.114 1.00 58.06 187 ALA A C 1
ATOM 1460 O O . ALA A 1 187 ? -35.706 -8.089 24.468 1.00 58.06 187 ALA A O 1
ATOM 1461 N N . THR A 1 188 ? -36.329 -5.992 24.976 1.00 51.22 188 THR A N 1
ATOM 1462 C CA . THR A 1 188 ? -36.701 -6.299 26.342 1.00 51.22 188 THR A CA 1
ATOM 1463 C C . THR A 1 188 ? -37.921 -7.185 26.203 1.00 51.22 188 THR A C 1
ATOM 1465 O O . THR A 1 188 ? -38.998 -6.724 25.831 1.00 51.22 188 THR A O 1
ATOM 1468 N N . ALA A 1 189 ? -37.733 -8.488 26.419 1.00 45.34 189 ALA A N 1
ATOM 1469 C CA . ALA A 1 189 ? -38.837 -9.386 26.661 1.00 45.34 189 ALA A CA 1
ATOM 1470 C C . ALA A 1 189 ? -39.559 -8.800 27.874 1.00 45.34 189 ALA A C 1
ATOM 1472 O O . ALA A 1 189 ? -39.123 -8.964 29.013 1.00 45.34 189 ALA A O 1
ATOM 1473 N N . ARG A 1 190 ? -40.626 -8.035 27.623 1.00 42.53 190 ARG A N 1
ATOM 1474 C CA . ARG A 1 190 ? -41.640 -7.768 28.629 1.00 42.53 190 ARG A CA 1
ATOM 1475 C C . ARG A 1 190 ? -42.229 -9.133 28.933 1.00 42.53 190 ARG A C 1
ATOM 1477 O O . ARG A 1 190 ? -43.172 -9.566 28.283 1.00 42.53 190 ARG A O 1
ATOM 1484 N N . ILE A 1 191 ? -41.629 -9.833 29.889 1.00 48.53 191 ILE A N 1
ATOM 1485 C CA . ILE A 1 191 ? -42.340 -10.856 30.632 1.00 48.53 191 ILE A CA 1
ATOM 1486 C C . ILE A 1 191 ? -43.373 -10.056 31.419 1.00 48.53 191 ILE A C 1
ATOM 1488 O O . ILE A 1 191 ? -43.106 -9.560 32.511 1.00 48.53 191 ILE A O 1
ATOM 1492 N N . THR A 1 192 ? -44.526 -9.818 30.801 1.00 45.28 192 THR A N 1
ATOM 1493 C CA . THR A 1 192 ? -45.731 -9.477 31.537 1.00 45.28 192 THR A CA 1
ATOM 1494 C C . THR A 1 192 ? -46.033 -10.698 32.388 1.00 45.28 192 THR A C 1
ATOM 1496 O O . THR A 1 192 ? -46.611 -11.667 31.906 1.00 45.28 192 THR A O 1
ATOM 1499 N N . TYR A 1 193 ? -45.584 -10.680 33.642 1.00 46.91 193 TYR A N 1
ATOM 1500 C CA . TYR A 1 193 ? -46.248 -11.464 34.667 1.00 46.91 193 TYR A CA 1
ATOM 1501 C C . TYR A 1 193 ? -47.652 -10.875 34.787 1.00 46.91 193 TYR A C 1
ATOM 1503 O O . TYR A 1 193 ? -47.850 -9.858 35.447 1.00 46.91 193 TYR A O 1
ATOM 1511 N N . SER A 1 194 ? -48.616 -11.472 34.088 1.00 46.03 194 SER A N 1
ATOM 1512 C CA . SER A 1 194 ? -50.022 -11.350 34.450 1.00 46.03 194 SER A CA 1
ATOM 1513 C C . SER A 1 194 ? -50.210 -12.154 35.735 1.00 46.03 194 SER A C 1
ATOM 1515 O O . SER A 1 194 ? -50.573 -13.328 35.709 1.00 46.03 194 SER A O 1
ATOM 1517 N N . GLY A 1 195 ? -49.841 -11.544 36.859 1.00 55.25 195 GLY A N 1
ATOM 1518 C CA . GLY A 1 195 ? -50.439 -11.904 38.130 1.00 55.25 195 GLY A CA 1
ATOM 1519 C C . GLY A 1 195 ? -51.867 -11.387 38.100 1.00 55.25 195 GLY A C 1
ATOM 1520 O O . GLY A 1 195 ? -52.055 -10.180 38.023 1.00 55.25 195 GLY A O 1
ATOM 1521 N N . ASP A 1 196 ? -52.820 -12.305 38.004 1.00 49.22 196 ASP A N 1
ATOM 1522 C CA . ASP A 1 196 ? -54.086 -12.306 38.740 1.00 49.22 196 ASP A CA 1
ATOM 1523 C C . ASP A 1 196 ? -55.018 -13.319 38.084 1.00 49.22 196 ASP A C 1
ATOM 1525 O O . ASP A 1 196 ? -55.524 -13.101 36.992 1.00 49.22 196 ASP A O 1
ATOM 1529 N N . GLU A 1 197 ? -55.189 -14.450 38.761 1.00 46.38 197 GLU A N 1
ATOM 1530 C CA . GLU A 1 197 ? -56.495 -15.062 38.999 1.00 46.38 197 GLU A CA 1
ATOM 1531 C C . GLU A 1 197 ? -56.273 -16.155 40.051 1.00 46.38 197 GLU A C 1
ATOM 1533 O O . GLU A 1 197 ? -55.874 -17.286 39.771 1.00 46.38 197 GLU A O 1
ATOM 1538 N N . ALA A 1 198 ? -56.456 -15.769 41.315 1.00 57.19 198 ALA A N 1
ATOM 1539 C CA . ALA A 1 198 ? -56.807 -16.731 42.345 1.00 57.19 198 ALA A CA 1
ATOM 1540 C C . ALA A 1 198 ? -58.180 -17.314 41.963 1.00 57.19 198 ALA A C 1
ATOM 1542 O O . ALA A 1 198 ? -59.096 -16.530 41.707 1.00 57.19 198 ALA A O 1
ATOM 1543 N N . PRO A 1 199 ? -58.362 -18.644 41.900 1.00 45.19 199 PRO A N 1
ATOM 1544 C CA . PRO A 1 199 ? -59.695 -19.187 41.738 1.00 45.19 199 PRO A CA 1
ATOM 1545 C C . PRO A 1 199 ? -60.414 -19.061 43.081 1.00 45.19 199 PRO A C 1
ATOM 1547 O O . PRO A 1 199 ? -60.142 -19.803 44.028 1.00 45.19 199 PRO A O 1
ATOM 1550 N N . ASP A 1 200 ? -61.318 -18.089 43.154 1.00 51.06 200 ASP A N 1
ATOM 1551 C CA . ASP A 1 200 ? -62.382 -18.089 44.145 1.00 51.06 200 ASP A CA 1
ATOM 1552 C C . ASP A 1 200 ? -63.216 -19.369 43.987 1.00 51.06 200 ASP A C 1
ATOM 1554 O O . ASP A 1 200 ? -63.699 -19.685 42.902 1.00 51.06 200 ASP A O 1
ATOM 1558 N N . GLY A 1 201 ? -63.333 -20.085 45.106 1.00 47.38 201 GLY A N 1
ATOM 1559 C CA . GLY A 1 201 ? -64.396 -21.007 45.515 1.00 47.38 201 GLY A CA 1
ATOM 1560 C C . GLY A 1 201 ? -65.173 -21.811 44.466 1.00 47.38 201 GLY A C 1
ATOM 1561 O O . GLY A 1 201 ? -65.982 -21.264 43.721 1.00 47.38 201 GLY A O 1
ATOM 1562 N N . LEU A 1 202 ? -65.091 -23.142 44.591 1.00 41.81 202 LEU A N 1
ATOM 1563 C CA . LEU A 1 202 ? -66.183 -23.993 45.105 1.00 41.81 202 LEU A CA 1
ATOM 1564 C C . LEU A 1 202 ? -65.648 -25.371 45.517 1.00 41.81 202 LEU A C 1
ATOM 1566 O O . LEU A 1 202 ? -64.878 -25.968 44.733 1.00 41.81 202 LEU A O 1
#

Radius of gyration: 27.59 Å; chains: 1; bounding box: 121×36×70 Å

pLDDT: mean 74.58, std 17.52, range [32.44, 94.38]

Foldseek 3Di:
DDDDDDDDPDPPPCLVVVLVVLVVLLVVLVVVLVVCCPQLCVCQPDPVLADDLVSLVVNLVVLVVLVPDPVLVVSLVVLVQQQFFDDLVLLLSLLVVLVVLADDDDDCPVVSVVLSVVSVVDRQGNSLSSQLSVCCSVPPPHRDHSVSSVVSSVPDDPVSSVCSNCSVVSSVVSVVCSVVVSYDYPPPPPPPPPPDDDDDDD

Secondary structure (DSSP, 8-state):
-----PPP----SSTTHHHHHHHHHHHHHHHHHHHHIIIIIHHHTS-GGG-BHHHHHHHHHHHHHHHH-HHHHHHHHHHHHHTSBPPHHHHHHHHHHHHTTS---S--HHHHHHHHHHHHTS--BHHHHHHHHHHHHHH-SSPPPHHHHHHHHHT---HHHHHHHTHHHHHHHHHHHHHHT-SB---------------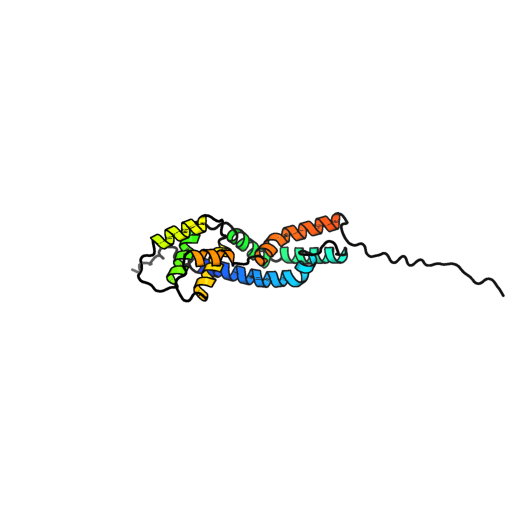---

Sequence (202 aa):
MNEIIKPDARGTRNRGAVSVELITMVQSARQKSYWVSSRLQNCLMERTDRLRESELRSAIAEGEAMLANEEYQRLLAGLKPACAAATSAEIKQQLGMLLLAFPGRDDLSAFVEIAVAEIATEPVSRLRLVTAFRNLRRFARFRPSISEILEALVDVDLGHVNSLLKLPDRVKAVRMRLANGDFVQPATARITYSGDEAPDGL

Organism: NCBI:txid1755647

=== Feature glossary ===
Legend for the data blocks above and below:

— What the protein is —

The amino-acid sequence is the protein's primary structure: the linear order of residues from the N-terminus to the C-terminus, written in one-letter code. Everything else here — the 3D coordinates, the secondary structure, the domain annotations — is ultimately a consequence of this string.

Database cross-references. InterPro integrates a dozen domain/family signature databases into unified entries with residue-range hits. GO terms attach function/process/location labels with evidence codes. CATH codes position the fold in a four-level structural taxonomy. Organism is the NCBI-taxonomy species name.

— Where its atoms are —

The mmCIF block holds the 3D Cartesian coordinates of each backbone atom (N, Cα, C, O) in ångströms. mmCIF is the PDB's canonical archive format — a tagged-loop text representation of the atomic model.

The six renders are orthographic views along the three Cartesian axes in both directions. Representation (cartoon, sticks, or surface) and color scheme (sequence-rainbow or by-chain) vary across proteins so the training set covers all the common visualization conventions.

— Local backbone conformation —

Secondary structure is the local, repeating backbone conformation. DSSP classifies it into eight states by reading the hydrogen-bond network: three helix types (H, G, I), two β types (E, B), two non-regular types (T, S), and unstructured coil (-).

SS3 is a coarse helix/strand/coil call (letters a/b/c) made by the P-SEA algorithm from inter-Cα distances and dihedrals. It is less detailed than DSSP but needs only Cα positions.

Backbone dihedral angles. Every residue except chain termini has a φ (preceding-C → N → Cα → C) and a ψ (N → Cα → C → next-N). They are reported in degrees following the IUPAC sign convention. Secondary structure is essentially a statement about which (φ, ψ) basin each residue occupies.

— Global shape and packing —

The geometric summary reports three shape descriptors. Rg (radius of gyration) measures how spread out the Cα atoms are about their centre of mass; compact globular proteins have small Rg, elongated or unfolded ones large. Cα contacts (<8 Å, |i−j|>4) count long-range residue pairs in spatial proximity — high for tightly packed folds, near zero for rods or random coil. The bounding-box extents give the protein's footprint along x, y, z in Å.

Solvent accessibility: the surface area of each residue that a 1.4 Å water probe can touch, in Å². When only backbone atoms are present the absolute values are lower than full-atom SASA (side chains contribute most of the area) and are flagged as backbone-only.

Plot images: a contact map (which residues are close in 3D, as an N×N binary image), a Ramachandran scatter (backbone torsion angles, revealing secondary-structure composition at a glance), and — for AlphaFold structures — a PAE heatmap (pairwise prediction confidence).

— Structural neighborhood —

Foldseek's 3Di representation compresses backbone geometry into a per-residue letter drawn from a learned twenty-state alphabet. It captures the tertiary interaction pattern around each residue — which residues are packed against it in space, regardless of where they are in sequence.

Structural nearest neighbors (via Foldseek easy-search vs the PDB). Reported per hit: target PDB id, E-value, and alignment TM-score. A TM-score above ~0.5 is the conventional threshold for 'same fold'.

— Confidence and disorder —

pLDDT (predicted Local Distance Difference Test) is AlphaFold's per-residue confidence score, ranging from 0 to 100. Values above 90 indicate high confidence (typically well-packed cores); 70–90 is confident; 50–70 low confidence; below 50 usually means the region is disordered or the prediction is unreliable there. AlphaFold stores pLDDT in the mmCIF B-factor column.

For experimental (PDB) structures, the B-factor (temperature factor) quantifies the positional spread of each atom in the crystal — a combination of thermal vibration and static disorder — in units of Å². High B-factors mark flexible loops or poorly resolved regions; low B-factors mark the rigid, well-ordered core.

Predicted Aligned Error (PAE) is an AlphaFold confidence matrix: entry (i, j) is the expected error in the position of residue j, in ångströms, when the prediction is superimposed on the true structure at residue i. Low PAE within a block of residues means that block is internally rigid and well-predicted; high PAE between two blocks means their relative placement is uncertain even if each block individually is confident.